Protein AF-A0A9J7HVM9-F1 (afdb_monomer)

Secondary structure (DSSP, 8-state):
-TTTSTT-SEEEEEEE----TTSHHHHHHHHHH--EEHHHH-SS--TT-----BS-TT-TT---TTSPPB--EEEEEEEBTTEEEEEEEEEEE--BPTTSSSBS-SB-EEEEEEEEEE--S----PPP---HHHHHHHHHHHHHHHHHHHHHHHHHHHHHHHHHHHHHHHHHHHTSS---HHHHHHHHHHHHHHHHHHHIIIIIIHHHHHHHHHHHHHHHHHHHHHS-----

Radius of gyration: 26.13 Å; Cα contacts (8 Å, |Δi|>4): 306; chains: 1; bounding box: 59×60×68 Å

Sequence (232 aa):
MLHTGQSADVNILAGDLNNQPFELGLKIIESNTGMDDGWLTAEHKNAEDSGLTWNLDDNNYTCYPDYPPCRYDYVLYKGSARCRVRCVHCETTMHKVPGKPFNYSDHEGVVAHLELEKVTGQTRVAPIPHDLSGCDASLRQAIQILEEKIGSAASSRLFYTAALLLCLLLMLLTTWLPLHHLVTSLLHLLLGLLIGWSFWMGAVVTEMERRGCLATKSGMEVLLNASPKKSI

Foldseek 3Di:
DVVPPQPPQKDKDWFFQVDFPPDLSVLLVCLLVVWDWLQVQAPDHDPPAPQFWAQDPQAPPRDCVVDDTGHGTTITMDGDQFKDKGWNDKGWAQQCDPPDSHGPDNTTDMDTDMDIDGDPDPPVPPPPPRCLVSNLVSLVVLLVVLVVLLVCLVVQLVVLVVQLVVLVVVLVVLVVDPDDPVVNVVSNVVSVVSNVVSCCCNPPVSVVSSVVSVVVNVVSVVSSVPRPDPPD

pLDDT: mean 88.83, std 12.84, range [35.97, 98.25]

Structure (mmCIF, N/CA/C/O backbone):
data_AF-A0A9J7HVM9-F1
#
_entry.id   AF-A0A9J7HVM9-F1
#
loop_
_atom_site.group_PDB
_atom_site.id
_atom_site.type_symbol
_atom_site.label_atom_id
_atom_site.label_alt_id
_atom_site.label_comp_id
_atom_site.label_asym_id
_atom_site.label_entity_id
_atom_site.label_seq_id
_atom_site.pdbx_PDB_ins_code
_atom_site.Cartn_x
_atom_site.Cartn_y
_atom_site.Cartn_z
_atom_site.occupancy
_atom_site.B_iso_or_equiv
_atom_site.auth_seq_id
_atom_site.auth_comp_id
_atom_site.auth_asym_id
_atom_site.auth_atom_id
_atom_site.pdbx_PDB_model_num
ATOM 1 N N . MET A 1 1 ? -11.626 10.278 4.716 1.00 52.12 1 MET A N 1
ATOM 2 C CA . MET A 1 1 ? -13.006 10.229 5.259 1.00 52.12 1 MET A CA 1
ATOM 3 C C . MET A 1 1 ? -13.634 11.583 5.595 1.00 52.12 1 MET A C 1
ATOM 5 O O . MET A 1 1 ? -14.848 11.623 5.755 1.00 52.12 1 MET A O 1
ATOM 9 N N . LEU A 1 2 ? -12.878 12.692 5.638 1.00 48.50 2 LEU A N 1
ATOM 10 C CA . LEU A 1 2 ? -13.420 14.033 5.921 1.00 48.50 2 LEU A CA 1
ATOM 11 C C . LEU A 1 2 ? -14.575 14.476 4.998 1.00 48.50 2 LEU A C 1
ATOM 13 O O . LEU A 1 2 ? -15.363 15.307 5.417 1.00 48.50 2 LEU A O 1
ATOM 17 N N . HIS A 1 3 ? -14.728 13.914 3.793 1.00 53.84 3 HIS A N 1
ATOM 18 C CA . HIS A 1 3 ? -15.799 14.312 2.864 1.00 53.84 3 HIS A CA 1
ATOM 19 C C . HIS A 1 3 ? -16.942 13.300 2.707 1.00 53.84 3 HIS A C 1
ATOM 21 O O . HIS A 1 3 ? -18.047 13.697 2.359 1.00 53.84 3 HIS A O 1
ATOM 27 N N . THR A 1 4 ? -16.714 12.012 2.975 1.00 59.66 4 THR A N 1
ATOM 28 C CA . THR A 1 4 ? -17.718 10.952 2.753 1.00 59.66 4 THR A CA 1
ATOM 29 C C . THR A 1 4 ? -18.381 10.451 4.035 1.00 59.66 4 THR A C 1
ATOM 31 O O . THR A 1 4 ? -19.451 9.859 3.962 1.00 59.66 4 THR A O 1
ATOM 34 N N . GLY A 1 5 ? -17.780 10.707 5.203 1.00 62.28 5 GLY A N 1
ATOM 35 C CA . GLY A 1 5 ? -18.211 10.144 6.489 1.00 62.28 5 GLY A CA 1
ATOM 36 C C . GLY A 1 5 ? -18.631 11.156 7.556 1.00 62.28 5 GLY A C 1
ATOM 37 O O . GLY A 1 5 ? -19.012 10.764 8.656 1.00 62.28 5 GLY A O 1
ATOM 38 N N . GLN A 1 6 ? -18.547 12.461 7.269 1.00 69.75 6 GLN A N 1
ATOM 39 C CA . GLN A 1 6 ? -18.743 13.523 8.270 1.00 69.75 6 GLN A CA 1
ATOM 40 C C . GLN A 1 6 ? -20.139 13.528 8.908 1.00 69.75 6 GLN A C 1
ATOM 42 O O . GLN A 1 6 ? -20.282 13.916 10.066 1.00 69.75 6 GLN A O 1
ATOM 47 N N . SER A 1 7 ? -21.167 13.120 8.164 1.00 78.19 7 SER A N 1
ATOM 48 C CA . SER A 1 7 ? -22.552 13.068 8.640 1.00 78.19 7 SER A CA 1
ATOM 49 C C . SER A 1 7 ? -22.985 11.683 9.123 1.00 78.19 7 SER A C 1
ATOM 51 O O . SER A 1 7 ? -24.077 11.576 9.688 1.00 78.19 7 SER A O 1
ATOM 53 N N . ALA A 1 8 ? -22.159 10.653 8.911 1.00 87.50 8 ALA A N 1
ATOM 54 C CA . ALA A 1 8 ? -22.471 9.279 9.275 1.00 87.50 8 ALA A CA 1
ATOM 55 C C . ALA A 1 8 ? -22.446 9.100 10.796 1.00 87.50 8 ALA A C 1
ATOM 57 O O . ALA A 1 8 ? -21.616 9.689 11.491 1.00 87.50 8 ALA A O 1
ATOM 58 N N . ASP A 1 9 ? -23.350 8.270 11.316 1.00 90.06 9 ASP A N 1
ATOM 59 C CA . ASP A 1 9 ? -23.350 7.949 12.742 1.00 90.06 9 ASP A CA 1
ATOM 60 C C . ASP A 1 9 ? -22.167 7.045 13.111 1.00 90.06 9 ASP A C 1
ATOM 62 O O . ASP A 1 9 ? -21.616 7.194 14.203 1.00 90.06 9 ASP A O 1
ATOM 66 N N . VAL A 1 10 ? -21.742 6.186 12.177 1.00 92.19 10 VAL A N 1
ATOM 67 C CA . VAL A 1 10 ? -20.573 5.306 12.280 1.00 92.19 10 VAL A CA 1
ATOM 68 C C . VAL A 1 10 ? -19.847 5.253 10.942 1.00 92.19 10 VAL A C 1
ATOM 70 O O . VAL A 1 10 ? -20.475 5.177 9.888 1.00 92.19 10 VAL A O 1
ATOM 73 N N . ASN A 1 11 ? -18.519 5.267 10.994 1.00 94.06 11 ASN A N 1
ATOM 74 C CA . ASN A 1 11 ? -17.645 5.020 9.859 1.00 94.06 11 ASN A CA 1
ATOM 75 C C . ASN A 1 11 ? -16.880 3.716 10.083 1.00 94.06 11 ASN A C 1
ATOM 77 O O . ASN A 1 11 ? -16.364 3.496 11.177 1.00 94.06 11 ASN A O 1
ATOM 81 N N . ILE A 1 12 ? -16.789 2.888 9.044 1.00 95.56 12 ILE A N 1
ATOM 82 C CA . ILE A 1 12 ? -16.045 1.625 9.050 1.00 95.56 12 ILE A CA 1
ATOM 83 C C . ILE A 1 12 ? -15.136 1.617 7.822 1.00 95.56 12 ILE A C 1
ATOM 85 O O . ILE A 1 12 ? -15.579 1.948 6.720 1.00 95.56 12 ILE A O 1
ATOM 89 N N . LEU A 1 13 ? -13.872 1.263 8.020 1.00 96.06 13 LEU A N 1
ATOM 90 C CA . LEU A 1 13 ? -12.905 0.968 6.971 1.00 96.06 13 LEU A CA 1
ATOM 91 C C . LEU A 1 13 ? -12.404 -0.453 7.212 1.00 96.06 13 LEU A C 1
ATOM 93 O O . LEU A 1 13 ? -11.758 -0.701 8.224 1.00 96.06 13 LEU A O 1
ATOM 97 N N . ALA A 1 14 ? -12.725 -1.375 6.308 1.00 97.19 14 ALA A N 1
ATOM 98 C CA . ALA A 1 14 ? -12.364 -2.777 6.455 1.00 97.19 14 ALA A CA 1
ATOM 99 C C . ALA A 1 14 ? -11.814 -3.370 5.156 1.00 97.19 14 ALA A C 1
ATOM 101 O O . ALA A 1 14 ? -12.289 -3.017 4.073 1.00 97.19 14 ALA A O 1
ATOM 102 N N . GLY A 1 15 ? -10.844 -4.272 5.290 1.00 96.88 15 GLY A N 1
ATOM 103 C CA . GLY A 1 15 ? -10.215 -5.007 4.193 1.00 96.88 15 GLY A C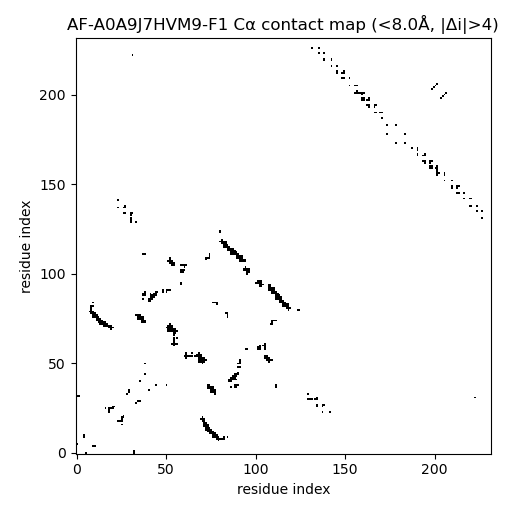A 1
ATOM 104 C C . GLY A 1 15 ? -8.694 -5.070 4.312 1.00 96.88 15 GLY A C 1
ATOM 105 O O . GLY A 1 15 ? -8.126 -4.637 5.316 1.00 96.88 15 GLY A O 1
ATOM 106 N N . ASP A 1 16 ? -8.063 -5.582 3.259 1.00 97.44 16 ASP A N 1
ATOM 107 C CA . ASP A 1 16 ? -6.611 -5.618 3.097 1.00 97.44 16 ASP A CA 1
ATOM 108 C C . ASP A 1 16 ? -6.062 -4.204 2.834 1.00 97.44 16 ASP A C 1
ATOM 110 O O . ASP A 1 16 ? -6.316 -3.589 1.792 1.00 97.44 16 ASP A O 1
ATOM 114 N N . LEU A 1 17 ? -5.314 -3.673 3.802 1.00 96.62 17 LEU A N 1
ATOM 115 C CA . LEU A 1 17 ? -4.664 -2.367 3.722 1.00 96.62 17 LEU A CA 1
ATOM 116 C C . LEU A 1 17 ? -3.197 -2.456 3.275 1.00 96.62 17 LEU A C 1
ATOM 118 O O . LEU A 1 17 ? -2.567 -1.407 3.118 1.00 96.62 17 LEU A O 1
ATOM 122 N N . ASN A 1 18 ? -2.646 -3.662 3.077 1.00 95.88 18 ASN A N 1
ATOM 123 C CA . ASN A 1 18 ? -1.256 -3.918 2.676 1.00 95.88 18 ASN A CA 1
ATOM 124 C C . ASN A 1 18 ? -0.217 -3.110 3.479 1.00 95.88 18 ASN A C 1
ATOM 126 O O . ASN A 1 18 ? 0.789 -2.645 2.944 1.00 95.88 18 ASN A O 1
ATOM 130 N N . ASN A 1 19 ? -0.495 -2.865 4.760 1.00 95.81 19 ASN A N 1
ATOM 131 C CA . ASN A 1 19 ? 0.410 -2.179 5.674 1.00 95.81 19 ASN A CA 1
ATOM 132 C C . ASN A 1 19 ? 0.374 -2.879 7.026 1.00 95.81 19 ASN A C 1
ATOM 134 O O . ASN A 1 19 ? -0.702 -3.054 7.586 1.00 95.81 19 ASN A O 1
ATOM 138 N N . GLN A 1 20 ? 1.539 -3.220 7.563 1.00 94.88 20 GLN A N 1
ATOM 139 C CA . GLN A 1 20 ? 1.674 -3.735 8.917 1.00 94.88 20 GLN A CA 1
ATOM 140 C C . GLN A 1 20 ? 1.437 -2.632 9.964 1.00 94.88 20 GLN A C 1
ATOM 142 O O . GLN A 1 20 ? 1.599 -1.442 9.672 1.00 94.88 20 GLN A O 1
ATOM 147 N N . PRO A 1 21 ? 1.163 -2.994 11.235 1.00 91.06 21 PRO A N 1
ATOM 148 C CA . PRO A 1 21 ? 0.834 -2.029 12.291 1.00 91.06 21 PRO A CA 1
ATOM 149 C C . PRO A 1 21 ? 1.880 -0.932 12.537 1.00 91.06 21 PRO A C 1
ATOM 151 O O . PRO A 1 21 ? 1.567 0.156 13.011 1.00 91.06 21 PRO A O 1
ATOM 154 N N . PHE A 1 22 ? 3.148 -1.210 12.240 1.00 90.19 22 PHE A N 1
ATOM 155 C CA . PHE A 1 22 ? 4.249 -0.270 12.447 1.00 90.19 22 PHE A CA 1
ATOM 156 C C . PHE A 1 22 ? 4.576 0.574 11.207 1.00 90.19 22 PHE A C 1
ATOM 158 O O . PHE A 1 22 ? 5.392 1.500 11.309 1.00 90.19 22 PHE A O 1
ATOM 165 N N . GLU A 1 23 ? 3.975 0.275 10.056 1.00 93.56 23 GLU A N 1
ATOM 166 C CA . GLU A 1 23 ? 4.280 0.935 8.792 1.00 93.56 23 GLU A CA 1
ATOM 167 C C . GLU A 1 23 ? 3.613 2.305 8.678 1.00 93.56 23 GLU A C 1
ATOM 169 O O . GLU A 1 23 ? 2.588 2.613 9.289 1.00 93.56 23 GLU A O 1
ATOM 174 N N . LEU A 1 24 ? 4.253 3.172 7.897 1.00 92.44 24 LEU A N 1
ATOM 175 C CA . LEU A 1 24 ? 3.882 4.578 7.805 1.00 92.44 24 LEU A CA 1
ATOM 176 C C . LEU A 1 24 ? 2.484 4.781 7.204 1.00 92.44 24 LEU A C 1
ATOM 178 O O . LEU A 1 24 ? 1.771 5.687 7.629 1.00 92.44 24 LEU A O 1
ATOM 182 N N . GLY A 1 25 ? 2.086 3.946 6.239 1.00 91.88 25 GLY A N 1
ATOM 183 C CA . GLY A 1 25 ? 0.781 4.056 5.589 1.00 91.88 25 GLY A CA 1
ATOM 184 C C . GLY A 1 25 ? -0.369 3.861 6.574 1.00 91.88 25 GLY A C 1
ATOM 185 O O . GLY A 1 25 ? -1.258 4.712 6.637 1.00 91.88 25 GLY A O 1
ATOM 186 N N . LEU A 1 26 ? -0.312 2.810 7.402 1.00 92.94 26 LEU A N 1
ATOM 187 C CA . LEU A 1 26 ? -1.335 2.568 8.421 1.00 92.94 26 LEU A CA 1
ATOM 188 C C . LEU A 1 26 ? -1.343 3.673 9.482 1.00 92.94 26 LEU A C 1
ATOM 190 O O . LEU A 1 26 ? -2.407 4.212 9.777 1.00 92.94 26 LEU A O 1
ATOM 194 N N . LYS A 1 27 ? -0.166 4.096 9.963 1.00 91.12 27 LYS A N 1
ATOM 195 C CA . LYS A 1 27 ? -0.051 5.210 10.919 1.00 91.12 27 LYS A CA 1
ATOM 196 C C . LYS A 1 27 ? -0.744 6.472 10.416 1.00 91.12 27 LYS A C 1
ATOM 198 O O . LYS A 1 27 ? -1.477 7.096 11.173 1.00 91.12 27 LYS A O 1
ATOM 203 N N . ILE A 1 28 ? -0.555 6.827 9.141 1.00 90.69 28 ILE A N 1
ATOM 204 C CA . ILE A 1 28 ? -1.232 7.975 8.520 1.00 90.69 28 ILE A CA 1
ATOM 205 C C . ILE A 1 28 ? -2.744 7.758 8.466 1.00 90.69 28 ILE A C 1
ATOM 207 O O . ILE A 1 28 ? -3.493 8.692 8.744 1.00 90.69 28 ILE A O 1
ATOM 211 N N . ILE A 1 29 ? -3.213 6.560 8.100 1.00 90.62 29 ILE A N 1
ATOM 212 C CA . ILE A 1 29 ? -4.648 6.244 8.061 1.00 90.62 29 ILE A CA 1
ATOM 213 C C . ILE A 1 29 ? -5.260 6.423 9.450 1.00 90.62 29 ILE A C 1
ATOM 215 O O . ILE A 1 29 ? -6.216 7.187 9.595 1.00 90.62 29 ILE A O 1
ATOM 219 N N . GLU A 1 30 ? -4.703 5.775 10.468 1.00 88.94 30 GLU A N 1
ATOM 220 C CA . GLU A 1 30 ? -5.195 5.814 11.845 1.00 88.94 30 GLU A CA 1
ATOM 221 C C . GLU A 1 30 ? -5.146 7.232 12.414 1.00 88.94 30 GLU A C 1
ATOM 223 O O . GLU A 1 30 ? -6.149 7.733 12.920 1.00 88.94 30 GLU A O 1
ATOM 228 N N . SER A 1 31 ? -4.023 7.935 12.262 1.00 85.25 31 SER A N 1
ATOM 229 C CA . SER A 1 31 ? -3.843 9.270 12.831 1.00 85.25 31 SER A CA 1
ATOM 230 C C . SER A 1 31 ? -4.705 10.333 12.142 1.00 85.25 31 SER A C 1
ATOM 232 O O . SER A 1 31 ? -5.198 11.252 12.797 1.00 85.25 31 SER A O 1
ATOM 234 N N . ASN A 1 32 ? -4.912 10.220 10.825 1.00 84.25 32 ASN A N 1
ATOM 235 C CA . ASN A 1 32 ? -5.706 11.172 10.046 1.00 84.25 32 ASN A CA 1
ATOM 236 C C . ASN A 1 32 ? -7.215 10.918 10.153 1.00 84.25 32 ASN A C 1
ATOM 238 O O . ASN A 1 32 ? -8.012 11.856 10.190 1.00 84.25 32 ASN A O 1
ATOM 242 N N . THR A 1 33 ? -7.639 9.653 10.154 1.00 86.12 33 THR A N 1
ATOM 243 C CA . THR A 1 33 ? -9.064 9.305 10.295 1.00 86.12 33 THR A CA 1
ATOM 244 C C . THR A 1 33 ? -9.502 9.346 11.749 1.00 86.12 33 THR A C 1
ATOM 246 O O . THR A 1 33 ? -10.648 9.699 12.056 1.00 86.12 33 THR A O 1
ATOM 249 N N . GLY A 1 34 ? -8.581 9.014 12.648 1.00 87.06 34 GLY A N 1
ATOM 250 C CA . GLY A 1 34 ? -8.857 8.865 14.050 1.00 87.06 34 GLY A CA 1
ATOM 251 C C . GLY A 1 34 ? -9.762 7.686 14.365 1.00 87.06 34 GLY A C 1
ATOM 252 O O . GLY A 1 34 ? -10.655 7.843 15.198 1.00 87.06 34 GLY A O 1
ATOM 253 N N . MET A 1 35 ? -9.628 6.612 13.593 1.00 92.19 35 MET A N 1
ATOM 254 C CA . MET A 1 35 ? -10.354 5.362 13.765 1.00 92.19 35 MET A CA 1
ATOM 255 C C . MET A 1 35 ? -9.614 4.442 14.724 1.00 92.19 35 MET A C 1
ATOM 257 O O . MET A 1 35 ? -8.387 4.453 14.769 1.00 92.19 35 MET A O 1
ATOM 261 N N . ASP A 1 36 ? -10.383 3.643 15.448 1.00 94.19 36 ASP A N 1
ATOM 262 C CA . ASP A 1 36 ? -9.883 2.604 16.332 1.00 94.19 36 ASP A CA 1
ATOM 263 C C . ASP A 1 36 ? -9.704 1.296 15.550 1.00 94.19 36 ASP A C 1
ATOM 265 O O . ASP A 1 36 ? -10.557 0.930 14.736 1.00 94.19 36 ASP A O 1
ATOM 269 N N . ASP A 1 37 ? -8.608 0.585 15.814 1.00 96.44 37 ASP A N 1
ATOM 270 C CA . ASP A 1 37 ? -8.351 -0.760 15.294 1.00 96.44 37 ASP A CA 1
ATOM 271 C C . ASP A 1 37 ? -9.125 -1.796 16.118 1.00 96.44 37 ASP A C 1
ATOM 273 O O . ASP A 1 37 ? -8.801 -2.035 17.283 1.00 96.44 37 ASP A O 1
ATOM 277 N N . GLY A 1 38 ? -10.125 -2.437 15.502 1.00 96.06 38 GLY A N 1
ATOM 278 C CA . GLY A 1 38 ? -10.999 -3.410 16.158 1.00 96.06 38 GLY A CA 1
ATOM 279 C C . GLY A 1 38 ? -10.271 -4.573 16.817 1.00 96.06 38 GLY A C 1
ATOM 280 O O . GLY A 1 38 ? -10.700 -5.013 17.880 1.00 96.06 38 GLY A O 1
ATOM 281 N N . TRP A 1 39 ? -9.157 -5.042 16.254 1.00 96.19 39 TRP A N 1
ATOM 282 C CA . TRP A 1 39 ? -8.357 -6.109 16.862 1.00 96.19 39 TRP A CA 1
ATOM 283 C C . TRP A 1 39 ? -7.668 -5.633 18.148 1.00 96.19 39 TRP A C 1
ATOM 285 O O . TRP A 1 39 ? -7.630 -6.330 19.166 1.00 96.19 39 TRP A O 1
ATOM 295 N N . LEU A 1 40 ? -7.155 -4.401 18.142 1.00 95.06 40 LEU A N 1
ATOM 296 C CA . LEU A 1 40 ? -6.477 -3.830 19.303 1.00 95.06 40 LEU A CA 1
ATOM 297 C C . LEU A 1 40 ? -7.453 -3.404 20.402 1.00 95.06 40 LEU A C 1
ATOM 299 O O . LEU A 1 40 ? -7.120 -3.571 21.581 1.00 95.06 40 LEU A O 1
ATOM 303 N N . THR A 1 41 ? -8.626 -2.887 20.036 1.00 95.94 41 THR A N 1
ATOM 304 C CA . THR A 1 41 ? -9.615 -2.323 20.967 1.00 95.94 41 THR A CA 1
ATOM 305 C C . THR A 1 41 ? -10.732 -3.282 21.374 1.00 95.94 41 THR A C 1
ATOM 307 O O . THR A 1 41 ? -11.559 -2.895 22.200 1.00 95.94 41 THR A O 1
ATOM 310 N N . ALA A 1 42 ? -10.763 -4.513 20.848 1.00 96.12 42 ALA A N 1
ATOM 311 C CA . ALA A 1 42 ? -11.734 -5.530 21.249 1.00 96.12 42 ALA A CA 1
ATOM 312 C C . ALA A 1 42 ? -11.756 -5.738 22.775 1.00 96.12 42 ALA A C 1
ATOM 314 O O . ALA A 1 42 ? -10.717 -5.992 23.393 1.00 96.12 42 ALA A O 1
ATOM 315 N N . GLU A 1 43 ? -12.950 -5.668 23.371 1.00 94.50 43 GLU A N 1
ATOM 316 C CA . GLU A 1 43 ? -13.179 -5.899 24.805 1.00 94.50 43 GLU A CA 1
ATOM 317 C C . GLU A 1 43 ? -12.869 -7.348 25.203 1.00 94.50 43 GLU A C 1
ATOM 319 O O . GLU A 1 43 ? -12.306 -7.610 26.271 1.00 94.50 43 GLU A O 1
ATOM 324 N N . HIS A 1 44 ? -13.216 -8.298 24.334 1.00 90.88 44 HIS A N 1
ATOM 325 C CA . HIS A 1 44 ? -12.990 -9.723 24.530 1.00 90.88 44 HIS A CA 1
ATOM 326 C C . HIS A 1 44 ? -12.005 -10.248 23.490 1.00 90.88 44 HIS A C 1
ATOM 328 O O . HIS A 1 44 ? -12.380 -10.592 22.365 1.00 90.88 44 HIS A O 1
ATOM 334 N N . L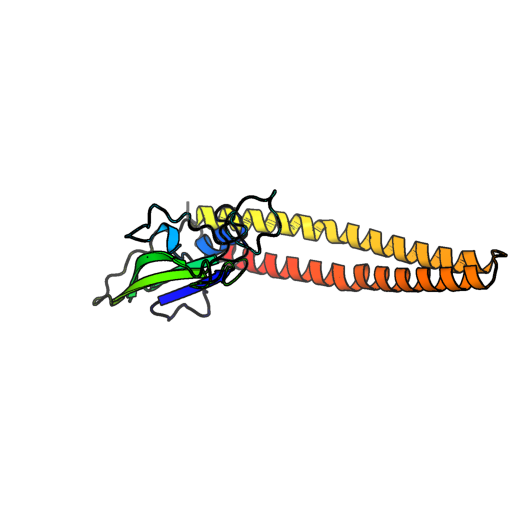YS A 1 45 ? -10.731 -10.309 23.889 1.00 87.06 45 LYS A N 1
ATOM 335 C CA . LYS A 1 45 ? -9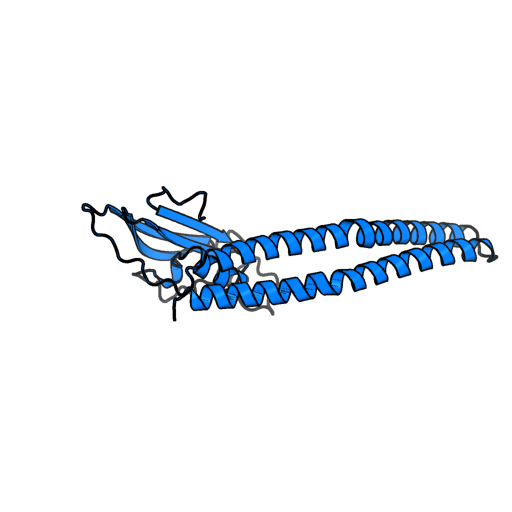.653 -10.851 23.060 1.00 87.06 45 LYS A CA 1
ATOM 336 C C . LYS A 1 45 ? -9.602 -12.366 23.167 1.00 87.06 45 LYS A C 1
ATOM 338 O O . LYS A 1 45 ? -9.564 -12.913 24.270 1.00 87.06 45 LYS A O 1
ATOM 343 N N . ASN A 1 46 ? -9.563 -13.023 22.016 1.00 87.69 46 ASN A N 1
ATOM 344 C CA . ASN A 1 46 ? -9.198 -14.424 21.925 1.00 87.69 46 ASN A CA 1
ATOM 345 C C . ASN A 1 46 ? -7.678 -14.531 22.140 1.00 87.69 46 ASN A C 1
ATOM 347 O O . ASN A 1 46 ? -6.908 -13.968 21.371 1.00 87.69 46 ASN A O 1
ATOM 351 N N . ALA A 1 47 ? -7.249 -15.179 23.225 1.00 86.12 47 ALA A N 1
ATOM 352 C CA . ALA A 1 47 ? -5.832 -15.250 23.595 1.00 86.12 47 ALA A CA 1
ATOM 353 C C . ALA A 1 47 ? -4.998 -16.127 22.645 1.00 86.12 47 ALA A C 1
ATOM 355 O O . ALA A 1 47 ? -3.780 -15.974 22.600 1.00 86.12 47 ALA A O 1
ATOM 356 N N . GLU A 1 48 ? -5.652 -17.030 21.913 1.00 87.75 48 GLU A N 1
ATOM 357 C CA . GLU A 1 48 ? -5.010 -17.943 20.962 1.00 87.75 48 GLU A CA 1
ATOM 358 C C . GLU A 1 48 ? -4.899 -17.338 19.560 1.00 87.75 48 GLU A C 1
ATOM 360 O O . GLU A 1 48 ? -4.160 -17.844 18.718 1.00 87.75 48 GLU A O 1
ATOM 365 N N . ASP A 1 49 ? -5.627 -16.254 19.297 1.00 92.75 49 ASP A N 1
ATOM 366 C CA . ASP A 1 49 ? -5.577 -15.574 18.017 1.00 92.75 49 ASP A CA 1
ATOM 367 C C . ASP A 1 49 ? -4.496 -14.485 18.040 1.00 92.75 49 ASP A C 1
ATOM 369 O O . ASP A 1 49 ? -4.402 -13.653 18.946 1.00 92.75 49 ASP A O 1
ATOM 373 N N . SER A 1 50 ? -3.638 -14.520 17.027 1.00 91.56 50 SER A N 1
ATOM 374 C CA . SER A 1 50 ? -2.515 -13.598 16.863 1.00 91.56 50 SER A CA 1
ATOM 375 C C . SER A 1 50 ? -2.897 -12.332 16.091 1.00 91.56 50 SER A C 1
ATOM 377 O O . SER A 1 50 ? -2.152 -11.348 16.118 1.00 91.56 50 SER A O 1
ATOM 379 N N . GLY A 1 51 ? -4.042 -12.347 15.399 1.00 94.31 51 GLY A N 1
ATOM 380 C CA . GLY A 1 51 ? -4.467 -11.289 14.487 1.00 94.31 51 GLY A CA 1
ATOM 381 C C . GLY A 1 51 ? -3.675 -11.255 13.183 1.00 94.31 51 GLY A C 1
ATOM 382 O O . GLY A 1 51 ? -3.837 -10.321 12.404 1.00 94.31 51 GLY A O 1
ATOM 383 N N . LEU A 1 52 ? -2.775 -12.213 12.957 1.00 96.56 52 LEU A N 1
ATOM 384 C CA . LEU A 1 52 ? -2.014 -12.342 11.720 1.00 96.56 52 LEU A CA 1
ATOM 385 C C . LEU A 1 52 ? -2.925 -12.902 10.629 1.00 96.56 52 LEU A C 1
ATOM 387 O O . LEU A 1 52 ? -3.676 -13.843 10.865 1.00 96.56 52 LEU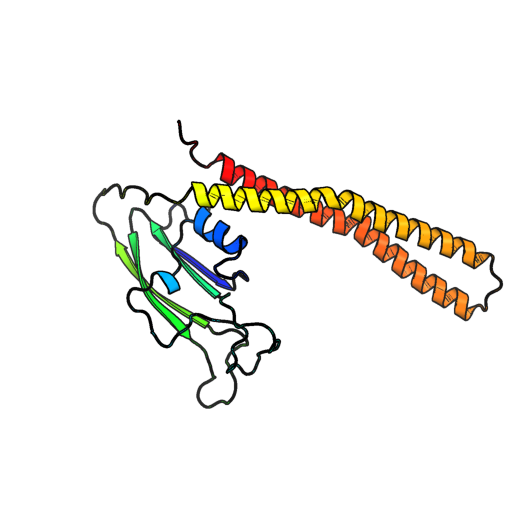 A O 1
ATOM 391 N N . THR A 1 53 ? -2.854 -12.318 9.438 1.00 97.19 53 THR A N 1
ATOM 392 C CA . THR A 1 53 ? -3.802 -12.604 8.359 1.00 97.19 53 THR A CA 1
ATOM 393 C C . THR A 1 53 ? -3.133 -13.127 7.107 1.00 97.19 53 THR A C 1
ATOM 395 O O . THR A 1 53 ? -3.822 -13.687 6.274 1.00 97.19 53 THR A O 1
ATOM 398 N N . TRP A 1 54 ? -1.813 -13.011 6.962 1.00 97.25 54 TRP A N 1
ATOM 399 C CA . TRP A 1 54 ? -1.112 -13.437 5.755 1.00 97.25 54 TRP A CA 1
ATOM 400 C C . TRP A 1 54 ? 0.188 -14.180 6.058 1.00 97.25 54 TRP A C 1
ATOM 402 O O . TRP A 1 54 ? 0.885 -13.865 7.027 1.00 97.25 54 TRP A O 1
ATOM 412 N N . ASN A 1 55 ? 0.524 -15.127 5.174 1.00 95.56 55 ASN A N 1
ATOM 413 C CA . ASN A 1 55 ? 1.759 -15.915 5.191 1.00 95.56 55 ASN A CA 1
ATOM 414 C C . ASN A 1 55 ? 1.956 -16.696 6.503 1.00 95.56 55 ASN A C 1
ATOM 416 O O . ASN A 1 55 ? 3.029 -16.677 7.100 1.00 95.56 55 ASN A O 1
ATOM 420 N N . LEU A 1 56 ? 0.884 -17.351 6.959 1.00 94.94 56 LEU A N 1
AT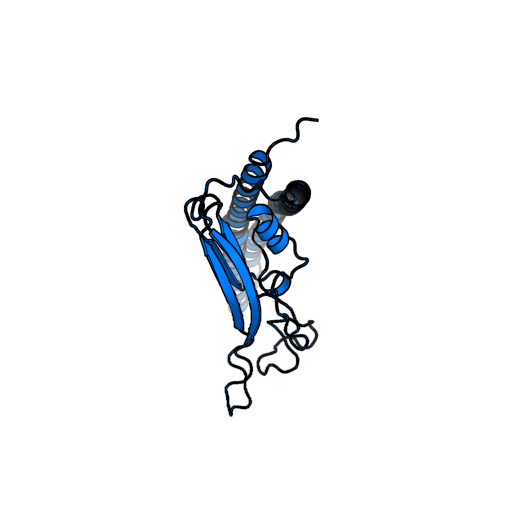OM 421 C CA . LEU A 1 56 ? 0.863 -18.197 8.153 1.00 94.94 56 LEU A CA 1
ATOM 422 C C . LEU A 1 56 ? 1.454 -19.583 7.874 1.00 94.94 56 LEU A C 1
ATOM 424 O O . LEU A 1 56 ? 1.226 -20.168 6.814 1.00 94.94 56 LEU A O 1
ATOM 428 N N . ASP A 1 57 ? 2.141 -20.154 8.861 1.00 91.88 57 ASP A N 1
ATOM 429 C CA . ASP A 1 57 ? 2.792 -21.466 8.737 1.00 91.88 57 ASP A CA 1
ATOM 430 C C . ASP A 1 57 ? 1.809 -22.611 8.438 1.00 91.88 57 ASP A C 1
ATOM 432 O O . ASP A 1 57 ? 2.171 -23.614 7.820 1.00 91.88 57 ASP A O 1
ATOM 436 N N . ASP A 1 58 ? 0.558 -22.489 8.883 1.00 90.75 58 ASP A N 1
ATOM 437 C CA . ASP A 1 58 ? -0.467 -23.521 8.747 1.00 90.75 58 ASP A CA 1
ATOM 438 C C . ASP A 1 58 ? -1.396 -23.329 7.535 1.00 90.75 58 ASP A C 1
ATOM 440 O O . ASP A 1 58 ? -2.274 -24.180 7.310 1.00 90.75 58 ASP A O 1
ATOM 444 N N . ASN A 1 59 ? -1.174 -22.269 6.745 1.00 95.00 59 ASN A N 1
ATOM 445 C CA . ASN A 1 59 ? -1.932 -21.942 5.544 1.00 95.00 59 ASN A CA 1
ATOM 446 C C . ASN A 1 59 ? -1.340 -22.614 4.291 1.00 95.00 59 ASN A C 1
ATOM 448 O O . ASN A 1 59 ? -0.152 -22.524 3.985 1.00 95.00 59 ASN A O 1
ATOM 452 N N . ASN A 1 60 ? -2.191 -23.301 3.527 1.00 95.62 60 ASN A N 1
ATOM 453 C CA . ASN A 1 60 ? -1.779 -24.075 2.354 1.00 95.62 60 ASN A CA 1
ATOM 454 C C . ASN A 1 60 ? -1.329 -23.248 1.136 1.00 95.62 60 ASN A C 1
ATOM 456 O O . ASN A 1 60 ? -0.804 -23.836 0.188 1.00 95.62 60 ASN A O 1
ATOM 460 N N . TYR A 1 61 ? -1.541 -21.932 1.133 1.00 95.50 61 TYR A N 1
ATOM 461 C CA . TYR A 1 61 ? -1.155 -21.036 0.038 1.00 95.50 61 TYR A CA 1
ATOM 462 C C . TYR A 1 61 ? 0.017 -20.111 0.391 1.00 95.50 61 TYR A C 1
ATOM 464 O O . TYR A 1 61 ? 0.366 -19.234 -0.400 1.00 95.50 61 TYR A O 1
ATOM 472 N N . THR A 1 62 ? 0.653 -20.320 1.544 1.00 93.25 62 THR A N 1
ATOM 473 C CA . THR A 1 62 ? 1.870 -19.612 1.953 1.00 93.25 62 THR A CA 1
ATOM 474 C C . THR A 1 62 ? 2.953 -19.768 0.889 1.00 93.25 62 THR A C 1
ATOM 476 O O . THR A 1 62 ? 3.400 -20.873 0.575 1.00 93.25 62 THR A O 1
ATOM 479 N N . CYS A 1 63 ? 3.352 -18.643 0.296 1.00 86.88 63 CYS A N 1
ATOM 480 C CA . CYS A 1 63 ? 4.261 -18.600 -0.849 1.00 86.88 63 CYS A CA 1
ATOM 481 C C . CYS A 1 63 ? 5.662 -18.082 -0.497 1.00 86.88 63 CYS A C 1
ATOM 483 O O . CYS A 1 63 ? 6.593 -18.294 -1.277 1.00 86.88 63 CYS A O 1
ATOM 485 N N . TYR A 1 64 ? 5.837 -17.472 0.680 1.00 91.38 64 TYR A N 1
ATOM 486 C CA . TYR A 1 64 ? 7.110 -16.911 1.128 1.00 91.38 64 TYR A CA 1
ATOM 487 C C . TYR A 1 64 ? 7.478 -17.445 2.520 1.00 91.38 64 TYR A C 1
ATOM 489 O O . TYR A 1 64 ? 7.392 -16.709 3.498 1.00 91.38 64 TYR A O 1
ATOM 497 N N . PRO A 1 65 ? 7.916 -18.711 2.638 1.00 84.25 65 PRO A N 1
ATOM 498 C CA . PRO A 1 65 ? 8.169 -19.343 3.938 1.00 84.25 65 PRO A CA 1
ATOM 499 C C . PRO A 1 65 ? 9.284 -18.664 4.751 1.00 84.25 65 PRO A C 1
ATOM 501 O O . PRO A 1 65 ? 9.307 -18.773 5.970 1.00 84.25 65 PRO A O 1
ATOM 504 N N . ASP A 1 66 ? 10.196 -17.945 4.091 1.00 92.06 66 ASP A N 1
ATOM 505 C CA . ASP A 1 66 ? 11.262 -17.183 4.757 1.00 92.06 66 ASP A CA 1
ATOM 506 C C . ASP A 1 66 ? 10.808 -15.783 5.215 1.00 92.06 66 ASP A C 1
ATOM 508 O O . ASP A 1 66 ? 11.557 -15.067 5.884 1.00 92.06 66 ASP A O 1
ATOM 512 N N . TYR A 1 67 ? 9.603 -15.360 4.826 1.00 93.00 67 TYR A N 1
ATOM 513 C CA . TYR A 1 67 ? 9.020 -14.088 5.233 1.00 93.00 67 TYR A CA 1
ATOM 514 C C . TYR A 1 67 ? 8.145 -14.301 6.479 1.00 93.00 67 TYR A C 1
ATOM 516 O O . TYR A 1 67 ? 7.429 -15.296 6.555 1.00 93.00 67 TYR A O 1
ATOM 524 N N . PRO A 1 68 ? 8.183 -13.414 7.485 1.00 93.75 68 PRO A N 1
ATOM 525 C CA . PRO A 1 68 ? 7.375 -13.601 8.683 1.00 93.75 68 PRO A CA 1
ATOM 526 C C . PRO A 1 68 ? 5.876 -13.418 8.386 1.00 93.75 68 PRO A C 1
ATOM 528 O O . PRO A 1 68 ? 5.515 -12.610 7.524 1.00 93.75 68 PRO A O 1
ATOM 531 N N . PRO A 1 69 ? 4.988 -14.095 9.133 1.00 95.56 69 PRO A N 1
ATOM 532 C CA . PRO A 1 69 ? 3.561 -13.824 9.068 1.00 95.56 69 PRO A CA 1
ATOM 533 C C . PRO A 1 69 ? 3.240 -12.355 9.355 1.00 95.56 69 PRO A C 1
ATOM 535 O O . PRO A 1 69 ? 3.884 -11.719 10.194 1.00 95.56 69 PRO A O 1
ATOM 538 N N . CYS A 1 70 ? 2.226 -11.819 8.679 1.00 96.06 70 CYS A N 1
ATOM 539 C CA . CYS A 1 70 ? 1.865 -10.405 8.753 1.00 96.06 70 CYS A CA 1
ATOM 540 C C . CYS A 1 70 ? 0.378 -10.198 9.015 1.00 96.06 70 CYS A C 1
ATOM 542 O O . CYS A 1 70 ? -0.453 -11.049 8.711 1.00 96.06 70 CYS A O 1
ATOM 544 N N . ARG A 1 71 ? 0.046 -9.023 9.552 1.00 97.06 71 ARG A N 1
ATOM 545 C CA . ARG A 1 71 ? -1.327 -8.527 9.661 1.00 97.06 71 ARG A CA 1
ATOM 546 C C . ARG A 1 71 ? -1.529 -7.441 8.616 1.00 97.06 71 ARG A C 1
ATOM 548 O O . ARG A 1 71 ? -0.922 -6.380 8.741 1.00 97.06 71 ARG A O 1
ATOM 555 N N . TYR A 1 72 ? -2.346 -7.729 7.609 1.00 97.44 72 TYR A N 1
ATOM 556 C CA . TYR A 1 72 ? -2.666 -6.795 6.527 1.00 97.44 72 TYR A CA 1
ATOM 557 C C . TYR A 1 72 ? -4.152 -6.475 6.423 1.00 97.44 72 TYR A C 1
ATOM 559 O O . TYR A 1 72 ? -4.507 -5.426 5.883 1.00 97.44 72 TYR A O 1
ATOM 567 N N . ASP A 1 73 ? -5.005 -7.315 7.000 1.00 98.25 73 ASP A N 1
ATOM 568 C CA . ASP A 1 73 ? -6.448 -7.141 6.983 1.00 98.25 73 ASP A CA 1
ATOM 569 C C . ASP A 1 73 ? -6.920 -6.513 8.294 1.00 98.25 73 ASP A C 1
ATOM 571 O O . ASP A 1 73 ? -6.550 -6.937 9.391 1.00 98.25 73 ASP A O 1
ATOM 575 N N . TYR A 1 74 ? -7.738 -5.469 8.178 1.00 98.00 74 TYR A N 1
ATOM 576 C CA . TYR A 1 74 ? -8.171 -4.661 9.315 1.00 98.00 74 TYR A CA 1
ATOM 577 C C . TYR A 1 74 ? -9.674 -4.430 9.295 1.00 98.00 74 TYR A C 1
ATOM 579 O O . TYR A 1 74 ? -10.295 -4.365 8.235 1.00 98.00 74 TYR A O 1
ATOM 587 N N . VAL A 1 75 ? -10.240 -4.205 10.481 1.00 97.94 75 VAL A N 1
ATOM 588 C CA . VAL A 1 75 ? -11.542 -3.554 10.654 1.00 97.94 75 VAL A CA 1
ATOM 589 C C . VAL A 1 75 ? -11.337 -2.335 11.546 1.00 97.94 75 VAL A C 1
ATOM 591 O O . VAL A 1 75 ? -11.261 -2.442 12.769 1.00 97.94 75 VAL A O 1
ATOM 594 N N . LEU A 1 76 ? -11.225 -1.167 10.918 1.00 97.44 76 LEU A N 1
ATOM 595 C CA . LEU A 1 76 ? -11.112 0.120 11.592 1.00 97.44 76 LEU A CA 1
ATOM 596 C C . LEU A 1 76 ? -12.495 0.757 11.715 1.00 97.44 76 LEU A C 1
ATOM 598 O O . LEU A 1 76 ? -13.285 0.737 10.766 1.00 97.44 76 LEU A O 1
ATOM 602 N N . TYR A 1 77 ? -12.799 1.359 12.861 1.00 95.94 77 TYR A N 1
ATOM 603 C CA . TYR A 1 77 ? -14.111 1.958 13.098 1.00 95.94 77 TYR A CA 1
ATOM 604 C C . TYR A 1 77 ? -14.026 3.295 13.828 1.00 95.94 77 TYR A C 1
ATOM 606 O O . TYR A 1 77 ? -13.066 3.604 14.528 1.00 95.94 77 TYR A O 1
ATOM 614 N N . LYS A 1 78 ? -15.056 4.125 13.656 1.00 93.56 78 LYS A N 1
ATOM 615 C CA . LYS A 1 78 ? -15.211 5.383 14.388 1.00 93.56 78 LYS A CA 1
ATOM 616 C C . LYS A 1 78 ? -16.675 5.754 14.535 1.00 93.56 78 LYS A C 1
ATOM 618 O O . LYS A 1 78 ? -17.393 5.885 13.543 1.00 93.56 78 LYS A O 1
ATOM 623 N N . GLY A 1 79 ? -17.091 5.972 15.777 1.00 91.50 79 GLY A N 1
ATOM 624 C CA . GLY A 1 79 ? -18.387 6.560 16.097 1.00 91.50 79 GLY A CA 1
ATOM 625 C C . GLY A 1 79 ? -18.428 8.071 15.868 1.00 91.50 79 GLY A C 1
ATOM 626 O O . GLY A 1 79 ? -17.403 8.749 15.766 1.00 91.50 79 GLY A O 1
ATOM 627 N N . SER A 1 80 ? -19.636 8.613 15.811 1.00 89.25 80 SER A N 1
ATOM 628 C CA . SER A 1 80 ? -19.888 10.054 15.778 1.00 89.25 80 SER A CA 1
ATOM 629 C C . SER A 1 80 ? -20.235 10.593 17.169 1.00 89.25 80 SER A C 1
ATOM 631 O O . SER A 1 80 ? -20.423 9.850 18.129 1.00 89.25 80 SER A O 1
ATOM 633 N N . ALA A 1 81 ? -20.439 11.907 17.278 1.00 84.81 81 ALA A N 1
ATOM 634 C CA . ALA A 1 81 ? -20.967 12.510 18.505 1.00 84.81 81 ALA A CA 1
ATOM 635 C C . ALA A 1 81 ? -22.372 11.993 18.897 1.00 84.81 81 ALA A C 1
ATOM 637 O O . ALA A 1 81 ? -22.792 12.185 20.035 1.00 84.81 81 ALA A O 1
ATOM 638 N N . ARG A 1 82 ? -23.110 11.365 17.969 1.00 86.81 82 ARG A N 1
ATOM 639 C CA . ARG A 1 82 ? -24.472 10.847 18.187 1.00 86.81 82 ARG A CA 1
ATOM 640 C C . ARG A 1 82 ? -24.517 9.338 18.407 1.00 86.81 82 ARG A C 1
ATOM 642 O O . ARG A 1 82 ? -25.551 8.822 18.830 1.00 86.81 82 ARG A O 1
ATOM 649 N N . CYS A 1 83 ? -23.432 8.632 18.108 1.00 91.00 83 CYS A N 1
ATOM 650 C CA . CYS A 1 83 ? -23.366 7.184 18.213 1.00 91.00 83 CYS A CA 1
ATOM 651 C C . CYS A 1 83 ? -21.992 6.765 18.723 1.00 91.00 83 CYS A C 1
ATOM 653 O O . CYS A 1 83 ? -20.979 6.933 18.042 1.00 91.00 83 CYS A O 1
ATOM 655 N N . ARG A 1 84 ? -21.978 6.222 19.939 1.00 92.00 84 ARG A N 1
ATOM 656 C CA . ARG A 1 84 ? -20.807 5.571 20.509 1.00 92.00 84 ARG A CA 1
ATOM 657 C C . ARG A 1 84 ? -20.701 4.178 19.905 1.00 92.00 84 ARG A C 1
ATOM 659 O O . ARG A 1 84 ? -21.706 3.488 19.770 1.00 92.00 84 ARG A O 1
ATOM 666 N N . VAL A 1 85 ? -19.484 3.779 19.564 1.00 95.06 85 VAL A N 1
ATOM 667 C CA . VAL A 1 85 ? -19.194 2.459 19.003 1.00 95.06 85 VAL A CA 1
ATOM 668 C C . VAL A 1 85 ? -18.111 1.819 19.847 1.00 95.06 85 VAL A C 1
ATOM 670 O O . VAL A 1 85 ? -17.139 2.491 20.193 1.00 95.06 85 VAL A O 1
ATOM 673 N N . ARG A 1 86 ? -18.280 0.541 20.171 1.00 95.62 86 ARG A N 1
ATOM 674 C CA . ARG A 1 86 ? -17.249 -0.284 20.805 1.00 95.62 86 ARG A CA 1
ATOM 675 C C . ARG A 1 86 ? -17.096 -1.599 20.058 1.00 95.62 86 ARG A C 1
ATOM 677 O O . ARG A 1 86 ? -18.077 -2.129 19.538 1.00 95.62 86 ARG A O 1
ATOM 684 N N . CYS A 1 87 ? -15.871 -2.107 20.009 1.00 97.19 87 CYS A N 1
ATOM 685 C CA . CYS A 1 87 ? -15.583 -3.435 19.494 1.00 97.19 87 CYS A CA 1
ATOM 686 C C . CYS A 1 87 ? -15.710 -4.443 20.638 1.00 97.19 87 CYS A C 1
ATOM 688 O O . CYS A 1 87 ? -14.913 -4.425 21.572 1.00 97.19 87 CYS A O 1
ATOM 690 N N . VAL A 1 88 ? -16.717 -5.310 20.585 1.00 97.06 88 VAL A N 1
ATOM 691 C CA . VAL A 1 88 ? -16.908 -6.366 21.593 1.00 97.06 88 VAL A CA 1
ATOM 692 C C . VAL A 1 88 ? -15.910 -7.487 21.358 1.00 97.06 88 VAL A C 1
ATOM 694 O O . VAL A 1 88 ? -15.292 -7.999 22.287 1.00 97.06 88 VAL A O 1
ATOM 697 N N . HIS A 1 89 ? -15.751 -7.854 20.092 1.00 95.19 89 HIS A N 1
ATOM 698 C CA . HIS A 1 89 ? -14.921 -8.960 19.670 1.00 95.19 89 HIS A CA 1
ATOM 699 C C . HIS A 1 89 ? -14.367 -8.684 18.276 1.00 95.19 89 HIS A C 1
ATOM 701 O O . HIS A 1 89 ? -15.074 -8.137 17.430 1.00 95.19 89 HIS A O 1
ATOM 707 N N . CYS A 1 90 ? -13.118 -9.063 18.046 1.00 96.94 90 CYS A N 1
ATOM 708 C CA . CYS A 1 90 ? -12.484 -9.036 16.741 1.00 96.94 90 CYS A CA 1
ATOM 709 C C . CYS A 1 90 ? -11.529 -10.221 16.679 1.00 96.94 90 CYS A C 1
ATOM 711 O O . CYS A 1 90 ? -10.728 -10.364 17.602 1.00 96.94 90 CYS A O 1
ATOM 713 N N . GLU A 1 91 ? -11.645 -11.056 15.650 1.00 96.69 91 GLU A N 1
ATOM 714 C CA . GLU A 1 91 ? -10.797 -12.234 15.465 1.00 96.69 91 GLU A CA 1
ATOM 715 C C . GLU A 1 91 ? -10.597 -12.611 14.002 1.00 96.69 91 GLU A C 1
ATOM 717 O O . GLU A 1 91 ? -11.356 -12.205 13.114 1.00 96.69 91 GLU A O 1
ATOM 722 N N . THR A 1 92 ? -9.536 -13.370 13.759 1.00 96.56 92 THR A N 1
ATOM 723 C CA . THR A 1 92 ? -9.287 -14.041 12.496 1.00 96.56 92 THR A CA 1
ATOM 724 C C . THR A 1 92 ? -10.294 -15.173 12.305 1.00 96.56 92 THR A C 1
ATOM 726 O O . THR A 1 92 ? -10.817 -15.773 13.242 1.00 96.56 92 THR A O 1
ATOM 729 N N . THR A 1 93 ? -10.658 -15.424 11.056 1.00 95.44 93 THR A N 1
ATOM 730 C CA . THR A 1 93 ? -11.687 -16.386 10.679 1.00 95.44 93 THR A CA 1
ATOM 731 C C . THR A 1 93 ? -11.412 -16.913 9.276 1.00 95.44 93 THR A C 1
ATOM 733 O O . THR A 1 93 ? -10.488 -16.476 8.602 1.00 95.44 93 THR A O 1
ATOM 736 N N . MET A 1 94 ? -12.248 -17.829 8.789 1.00 94.62 94 MET A N 1
ATOM 737 C CA . MET A 1 94 ? -12.123 -18.394 7.439 1.00 94.62 94 MET A CA 1
ATOM 738 C C . MET A 1 94 ? -10.762 -19.062 7.159 1.00 94.62 94 MET A C 1
ATOM 740 O O . MET A 1 94 ? -10.250 -18.969 6.049 1.00 94.62 94 MET A O 1
ATOM 744 N N . HIS A 1 95 ? -10.272 -19.828 8.136 1.00 94.62 95 HIS A N 1
ATOM 745 C CA . HIS A 1 95 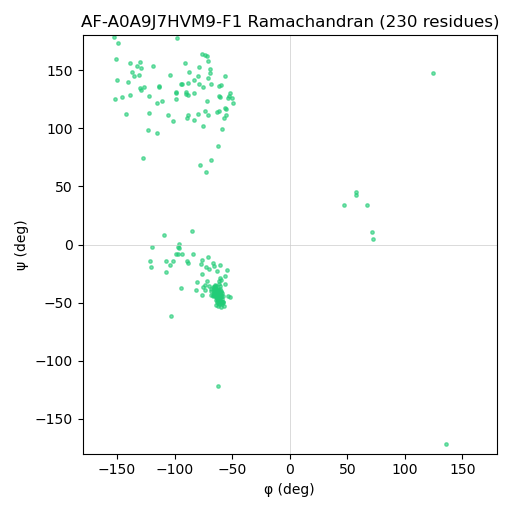? -9.092 -20.696 8.054 1.00 94.62 95 HIS A CA 1
ATOM 746 C C . HIS A 1 95 ? -9.227 -21.830 7.028 1.00 94.62 95 HIS A C 1
ATOM 748 O O . HIS A 1 95 ? -9.453 -21.634 5.831 1.00 94.62 95 HIS A O 1
ATOM 754 N N . LYS A 1 96 ? -9.092 -23.079 7.473 1.00 96.38 96 LYS A N 1
ATOM 755 C CA . LYS A 1 96 ? -9.315 -24.243 6.620 1.00 96.38 96 LYS A CA 1
ATOM 756 C C . LYS A 1 96 ? -10.781 -24.378 6.257 1.00 96.38 96 LYS A C 1
ATOM 758 O O . LYS A 1 96 ? -11.671 -24.233 7.097 1.00 96.38 96 LYS A O 1
ATOM 763 N N . VAL A 1 97 ? -11.029 -24.706 4.992 1.00 96.56 97 VAL A N 1
ATOM 764 C CA . VAL A 1 97 ? -12.371 -25.057 4.538 1.00 96.56 97 VAL A CA 1
ATOM 765 C C . VAL A 1 97 ? -12.822 -26.293 5.330 1.00 96.56 97 VAL A C 1
ATOM 767 O O . VAL A 1 97 ? -12.092 -27.288 5.360 1.00 96.56 97 VAL A O 1
ATOM 770 N N . PRO A 1 98 ? -14.001 -26.282 5.983 1.00 96.75 98 PRO A N 1
ATOM 771 C CA . PRO A 1 98 ? -14.437 -27.382 6.835 1.00 96.75 98 PRO A CA 1
ATOM 772 C C . PRO A 1 98 ? -14.396 -28.738 6.121 1.00 96.75 98 PRO A C 1
ATOM 774 O O . PRO A 1 98 ? -14.962 -28.918 5.041 1.00 96.75 98 PRO A O 1
ATOM 777 N N . GLY A 1 99 ? -13.709 -29.706 6.731 1.00 96.31 99 GLY A N 1
ATOM 778 C CA . GLY A 1 99 ? -13.538 -31.053 6.177 1.00 96.31 99 GLY A CA 1
ATOM 779 C C . GLY A 1 99 ? -12.600 -31.138 4.966 1.00 96.31 99 GLY A C 1
ATOM 780 O O . GLY A 1 99 ? -12.564 -32.176 4.300 1.00 96.31 99 GLY A O 1
ATOM 781 N N . LYS A 1 100 ? -11.854 -30.075 4.652 1.00 97.00 100 LYS A N 1
ATOM 782 C CA . LYS A 1 100 ? -10.866 -30.041 3.571 1.00 97.00 100 LYS A CA 1
ATOM 783 C C . LYS A 1 100 ? -9.468 -29.754 4.122 1.00 97.00 100 LYS A C 1
ATOM 785 O O . LYS A 1 100 ? -9.333 -29.111 5.159 1.00 97.00 100 LYS A O 1
ATOM 790 N N . PRO A 1 101 ? -8.416 -30.208 3.422 1.00 95.44 101 PRO A N 1
ATOM 791 C CA . PRO A 1 101 ? -7.038 -30.003 3.852 1.00 95.44 101 PRO A CA 1
ATOM 792 C C . PRO A 1 101 ? -6.453 -28.651 3.408 1.00 95.44 101 PRO A C 1
ATOM 794 O O . PRO A 1 101 ? -5.240 -28.509 3.478 1.00 95.44 101 PRO A O 1
ATOM 797 N N . PHE A 1 102 ? -7.266 -27.716 2.900 1.00 96.12 102 PHE A N 1
ATOM 798 C CA . PHE A 1 102 ? -6.823 -26.435 2.333 1.00 96.12 102 PHE A CA 1
ATOM 799 C C . PHE A 1 102 ? -7.591 -25.239 2.921 1.00 96.12 102 PHE A C 1
ATOM 801 O O . PHE A 1 102 ? -8.747 -25.390 3.330 1.00 96.12 102 PHE A O 1
ATOM 808 N N . ASN A 1 103 ? -6.951 -24.065 2.952 1.00 97.81 103 ASN A N 1
ATOM 809 C CA . ASN A 1 103 ? -7.520 -22.790 3.419 1.00 97.81 103 ASN A CA 1
ATOM 810 C C . ASN A 1 103 ? -8.532 -22.195 2.428 1.00 97.81 103 ASN A C 1
ATOM 812 O O . ASN A 1 103 ? -8.595 -22.607 1.268 1.00 97.81 103 ASN A O 1
ATOM 816 N N . TYR A 1 104 ? -9.352 -21.241 2.875 1.00 97.38 104 TYR A N 1
ATOM 817 C CA . TYR A 1 104 ? -10.221 -20.488 1.962 1.00 97.38 104 TYR A CA 1
ATOM 818 C C . TYR A 1 104 ? -9.422 -19.560 1.035 1.00 97.38 104 TYR A C 1
ATOM 820 O O . TYR A 1 104 ? -9.769 -19.455 -0.141 1.00 97.38 104 TYR A O 1
ATOM 828 N N . SER A 1 105 ? -8.361 -18.929 1.546 1.00 96.75 105 SER A N 1
ATOM 829 C CA . SER A 1 105 ? -7.432 -18.067 0.802 1.00 96.75 105 SER A CA 1
ATOM 830 C C . SER A 1 105 ? -6.027 -18.150 1.408 1.00 96.75 105 SER A C 1
ATOM 832 O O . SER A 1 105 ? -5.830 -18.765 2.454 1.00 96.75 105 SER A O 1
ATOM 834 N N . ASP A 1 106 ? -5.051 -17.532 0.748 1.00 96.12 106 ASP A N 1
ATOM 835 C CA . ASP A 1 106 ? -3.729 -17.179 1.288 1.00 96.12 106 ASP A CA 1
ATOM 836 C C . ASP A 1 106 ? -3.772 -16.106 2.389 1.00 96.12 106 ASP A C 1
ATOM 838 O O . ASP A 1 106 ? -2.807 -15.956 3.139 1.00 96.12 106 ASP A O 1
ATOM 842 N N . HIS A 1 107 ? -4.903 -15.405 2.497 1.00 97.62 107 HIS A N 1
ATOM 843 C CA . HIS A 1 107 ? -5.258 -14.567 3.632 1.00 97.62 107 HIS A CA 1
ATOM 844 C C . HIS A 1 107 ? -6.315 -15.235 4.522 1.00 97.62 107 HIS A C 1
ATOM 846 O O . HIS A 1 107 ? -7.237 -15.897 4.040 1.00 97.62 107 HIS A O 1
ATOM 852 N N . GLU A 1 108 ? -6.219 -14.995 5.822 1.00 96.94 108 GLU A N 1
ATOM 853 C CA . GLU A 1 108 ? -7.279 -15.257 6.788 1.00 96.94 108 GLU A CA 1
ATOM 854 C C . GLU A 1 108 ? -8.269 -14.090 6.809 1.00 96.94 108 GLU A C 1
ATOM 856 O O . GLU A 1 108 ? -7.891 -12.921 6.713 1.00 96.94 108 GLU A O 1
ATOM 861 N N . GLY A 1 109 ? -9.557 -14.397 6.947 1.00 96.81 109 GLY A N 1
ATOM 862 C CA . GLY A 1 109 ? -10.582 -13.373 7.115 1.00 96.81 109 GLY A CA 1
ATOM 863 C C . GLY A 1 109 ? -10.484 -12.710 8.488 1.00 96.81 109 GLY A C 1
ATOM 864 O O . GLY A 1 109 ? -9.979 -13.302 9.434 1.00 96.81 109 GLY A O 1
ATOM 865 N N . VAL A 1 110 ? -11.030 -11.501 8.625 1.00 97.56 110 VAL A N 1
ATOM 866 C CA . VAL A 1 110 ? -11.158 -10.808 9.917 1.00 97.56 110 VAL A CA 1
ATOM 867 C C . VAL A 1 110 ? -12.625 -10.487 10.156 1.00 97.56 110 VAL A C 1
ATOM 869 O O . VAL A 1 110 ? -13.287 -9.886 9.306 1.00 97.56 110 VAL A O 1
ATOM 872 N N . VAL A 1 111 ? -13.146 -10.882 11.315 1.00 96.88 111 VAL A N 1
ATOM 873 C CA . VAL A 1 111 ? -14.507 -10.570 11.754 1.00 96.88 111 VAL A CA 1
ATOM 874 C C . VAL A 1 111 ? -14.452 -9.649 12.962 1.00 96.88 111 VAL A C 1
ATOM 876 O O . VAL A 1 111 ? -13.681 -9.879 13.883 1.00 96.88 111 VAL A O 1
ATOM 879 N N . ALA A 1 112 ? -15.288 -8.610 12.974 1.00 97.19 112 ALA A N 1
ATOM 880 C CA . ALA A 1 112 ? -15.448 -7.731 14.125 1.00 97.19 112 ALA A CA 1
ATOM 881 C C . ALA A 1 112 ? -16.928 -7.553 14.474 1.00 97.19 112 ALA A C 1
ATOM 883 O O . ALA A 1 112 ? -17.766 -7.287 13.608 1.00 97.19 112 ALA A O 1
ATOM 884 N N . HIS A 1 113 ? -17.244 -7.655 15.760 1.00 97.44 113 HIS A N 1
ATOM 885 C CA . HIS A 1 113 ? -18.555 -7.368 16.324 1.00 97.44 113 HIS A CA 1
ATOM 886 C C . HIS A 1 113 ? -18.537 -5.990 16.975 1.00 97.44 113 HIS A C 1
ATOM 888 O O . HIS A 1 113 ? -17.966 -5.787 18.049 1.00 97.44 113 HIS A O 1
ATOM 894 N N . LEU A 1 114 ? -19.180 -5.037 16.302 1.00 97.25 114 LEU A N 1
ATOM 895 C CA . LEU A 1 114 ? -19.306 -3.664 16.765 1.00 97.25 114 LEU A CA 1
ATOM 896 C C . LEU A 1 114 ? -20.675 -3.459 17.413 1.00 97.25 114 LEU A C 1
ATOM 898 O O . LEU A 1 114 ? -21.708 -3.688 16.782 1.00 97.25 114 LEU A O 1
ATOM 902 N N . GLU A 1 115 ? -20.684 -2.975 18.650 1.00 97.06 115 GLU A N 1
ATOM 903 C CA . GLU A 1 115 ? -21.903 -2.542 19.324 1.00 97.06 115 GLU A CA 1
ATOM 904 C C . GLU A 1 115 ? -22.048 -1.023 19.246 1.00 97.06 115 GLU A C 1
ATOM 906 O O . GLU A 1 115 ? -21.118 -0.265 19.537 1.00 97.06 115 GLU A O 1
ATOM 911 N N . LEU A 1 116 ? -23.237 -0.592 18.823 1.00 95.38 116 LEU A N 1
ATOM 912 C CA . LEU A 1 116 ? -23.579 0.800 18.572 1.00 95.38 116 LEU A CA 1
ATOM 913 C C . LEU A 1 116 ? -24.583 1.270 19.622 1.00 95.38 116 LEU A C 1
ATOM 915 O O . LEU A 1 116 ? -25.684 0.732 19.735 1.00 95.38 116 LEU A O 1
ATOM 919 N N . GLU A 1 117 ? -24.237 2.329 20.340 1.00 94.19 117 GLU A N 1
ATOM 920 C CA . GLU A 1 117 ? -25.107 2.963 21.320 1.00 94.19 117 GLU A CA 1
ATOM 921 C C . GLU A 1 117 ? -25.447 4.382 20.862 1.00 94.19 117 GLU A C 1
ATOM 923 O O . GLU A 1 117 ? -24.571 5.228 20.653 1.00 94.19 117 GLU A O 1
ATOM 928 N N . LYS A 1 118 ? -26.743 4.663 20.698 1.00 91.38 118 LYS A N 1
ATOM 929 C CA . LYS A 1 118 ? -27.210 6.015 20.391 1.00 91.38 118 LYS A CA 1
ATOM 930 C C . LYS A 1 118 ? -27.066 6.892 21.630 1.00 91.38 118 LYS A C 1
ATOM 932 O O . LYS A 1 118 ? -27.672 6.626 22.661 1.00 91.38 118 LYS A O 1
ATOM 937 N N . VAL A 1 119 ? -26.340 7.994 21.496 1.00 86.56 119 VAL A N 1
ATOM 938 C CA . VAL A 1 119 ? -26.157 8.957 22.582 1.00 86.56 119 VAL A CA 1
ATOM 939 C C . VAL A 1 119 ? -27.368 9.895 22.613 1.00 86.56 119 VAL A C 1
ATOM 941 O O . VAL A 1 119 ? -27.550 10.731 21.725 1.00 86.56 119 VAL A O 1
ATOM 944 N N . THR A 1 120 ? -28.241 9.746 23.614 1.00 73.50 120 THR A N 1
ATOM 945 C CA . THR A 1 120 ? -29.383 10.648 23.838 1.00 73.50 120 THR A CA 1
ATOM 946 C C . THR A 1 120 ? -28.982 11.820 24.730 1.00 73.50 120 THR A C 1
ATOM 948 O O . THR A 1 120 ? -28.786 11.657 25.930 1.00 73.50 120 THR A O 1
ATOM 951 N N . GLY A 1 121 ? -28.894 13.011 24.134 1.00 63.00 121 GLY A N 1
ATOM 952 C CA . GLY A 1 121 ? -28.528 14.261 24.806 1.00 63.00 121 GLY A CA 1
ATOM 953 C C . GLY A 1 121 ? -27.336 14.937 24.129 1.00 63.00 121 GLY A C 1
ATOM 954 O O . GLY A 1 121 ? -26.465 14.268 23.581 1.00 63.00 121 GLY A O 1
ATOM 955 N N . GLN A 1 122 ? -27.287 16.274 24.146 1.00 49.66 122 GLN A N 1
ATOM 956 C CA . GLN A 1 122 ? -26.108 17.037 23.713 1.00 49.66 122 GLN A CA 1
ATOM 957 C C . GLN A 1 122 ? -24.992 16.909 24.760 1.00 49.66 122 GLN A C 1
ATOM 959 O O . GLN A 1 122 ? -24.563 17.891 25.362 1.00 49.66 122 GLN A O 1
ATOM 964 N N . THR A 1 123 ? -24.492 15.702 25.004 1.00 49.06 123 THR A N 1
ATOM 965 C CA . THR A 1 123 ? -23.183 15.584 25.631 1.00 49.06 123 THR A CA 1
ATOM 966 C C . THR A 1 123 ? -22.196 15.909 24.530 1.00 49.06 123 THR A C 1
ATOM 968 O O . THR A 1 123 ? -21.969 15.115 23.621 1.00 49.06 123 THR A O 1
ATOM 971 N N . ARG A 1 124 ? -21.666 17.133 24.558 1.00 47.16 124 ARG A N 1
ATOM 972 C CA . ARG A 1 124 ? -20.525 17.533 23.742 1.00 47.16 124 ARG A CA 1
ATOM 973 C C . ARG A 1 124 ? -19.371 16.639 24.194 1.00 47.16 124 ARG A C 1
ATOM 975 O O . ARG A 1 124 ? -18.656 16.995 25.124 1.00 47.16 124 ARG A O 1
ATOM 982 N N . VAL A 1 125 ? -19.276 15.431 23.631 1.00 47.81 125 VAL A N 1
ATOM 983 C CA . VAL A 1 125 ? -18.147 14.533 23.862 1.00 47.81 125 VAL A CA 1
ATOM 984 C C . VAL A 1 125 ? -16.941 15.366 23.472 1.00 47.81 125 VAL A C 1
ATOM 986 O O . VAL A 1 125 ? -16.837 15.800 22.321 1.00 47.81 125 VAL A O 1
ATOM 989 N N . ALA A 1 126 ? -16.121 15.720 24.464 1.00 43.97 126 ALA A N 1
ATOM 990 C CA . ALA A 1 126 ? -14.875 16.410 24.199 1.00 43.97 126 ALA A CA 1
ATOM 991 C C . ALA A 1 126 ? -14.156 15.574 23.136 1.00 43.97 126 ALA A C 1
ATOM 993 O O . ALA A 1 126 ? -14.119 14.349 23.292 1.00 43.97 126 ALA A O 1
ATOM 994 N N . PRO A 1 127 ? -13.670 16.181 22.039 1.00 50.44 127 PRO A N 1
ATOM 995 C CA . PRO A 1 127 ? -12.885 15.442 21.069 1.00 50.44 127 PRO A CA 1
ATOM 996 C C . PRO A 1 127 ? -11.824 14.679 21.854 1.00 50.44 127 PRO A C 1
ATOM 998 O O . PRO A 1 127 ? -11.083 15.300 22.621 1.00 50.44 127 PRO A O 1
ATOM 1001 N N . ILE A 1 128 ? -11.798 13.348 21.727 1.00 49.72 128 ILE A N 1
ATOM 1002 C CA . ILE A 1 128 ? -10.657 12.573 22.211 1.00 49.72 128 ILE A CA 1
ATOM 1003 C C . ILE A 1 128 ? -9.443 13.281 21.606 1.00 49.72 128 ILE A C 1
ATOM 1005 O O . ILE A 1 128 ? -9.486 13.553 20.398 1.00 49.72 128 ILE A O 1
ATOM 1009 N N . PRO A 1 129 ? -8.438 13.688 22.404 1.00 51.09 129 PRO A N 1
ATOM 1010 C CA . PRO A 1 129 ? -7.266 14.347 21.862 1.00 51.09 129 PRO A CA 1
ATOM 1011 C C . PRO A 1 129 ? -6.643 13.386 20.859 1.00 51.09 129 PRO A C 1
ATOM 1013 O O . PRO A 1 129 ? -5.977 12.427 21.238 1.00 51.09 129 PRO A O 1
ATOM 1016 N N . HIS A 1 130 ? -6.921 13.597 19.575 1.00 60.16 130 HIS A N 1
ATOM 1017 C CA . HIS A 1 130 ? -6.189 12.906 18.538 1.00 60.16 130 HIS A CA 1
ATOM 1018 C C . HIS A 1 130 ? -4.735 13.295 18.723 1.00 60.16 130 HIS A C 1
ATOM 1020 O O . HIS A 1 130 ? -4.441 14.469 18.983 1.00 60.16 130 HIS A O 1
ATOM 1026 N N . ASP A 1 131 ? -3.837 12.320 18.608 1.00 64.88 131 ASP A N 1
ATOM 1027 C CA . ASP A 1 131 ? -2.410 12.591 18.552 1.00 64.88 131 ASP A CA 1
ATOM 1028 C C . ASP A 1 131 ? -2.084 13.292 17.225 1.00 64.88 131 ASP A C 1
ATOM 1030 O O . ASP A 1 131 ? -1.539 12.728 16.279 1.00 64.88 131 ASP A O 1
ATOM 1034 N N . LEU A 1 132 ? -2.483 14.561 17.151 1.00 68.69 132 LEU A N 1
ATOM 1035 C CA . LEU A 1 132 ? -2.228 15.468 16.044 1.00 68.69 132 LEU A CA 1
ATOM 1036 C C . LEU A 1 132 ? -0.716 15.633 15.856 1.00 68.69 132 LEU A C 1
ATOM 1038 O O . LEU A 1 132 ? -0.257 15.776 14.732 1.00 68.69 132 LEU A O 1
ATOM 1042 N N . SER A 1 133 ? 0.069 15.539 16.938 1.00 72.81 133 SER A N 1
ATOM 1043 C CA . SER A 1 133 ? 1.533 15.533 16.870 1.00 72.81 133 SER A CA 1
ATOM 1044 C C . SER A 1 133 ? 2.083 14.311 16.134 1.00 72.81 133 SER A C 1
ATOM 1046 O O . SER A 1 133 ? 2.931 14.474 15.258 1.00 72.81 133 SER A O 1
ATOM 1048 N N . GLY A 1 134 ? 1.603 13.108 16.453 1.00 77.44 134 GLY A N 1
ATOM 1049 C CA . GLY A 1 134 ? 1.982 11.872 15.766 1.00 77.44 134 GLY A CA 1
ATOM 1050 C C . GLY A 1 134 ? 1.516 11.838 14.309 1.00 77.44 134 GLY A C 1
ATOM 1051 O O . GLY A 1 134 ? 2.261 11.396 13.430 1.00 77.44 134 GLY A O 1
ATOM 1052 N N . CYS A 1 135 ? 0.327 12.386 14.033 1.00 81.62 135 CYS A N 1
ATOM 1053 C CA . CYS A 1 135 ? -0.189 12.559 12.675 1.00 81.62 135 CYS A CA 1
ATOM 1054 C C . CYS A 1 135 ? 0.704 13.485 11.843 1.00 81.62 135 CYS A C 1
ATOM 1056 O O . CYS A 1 135 ? 1.180 13.098 10.776 1.00 81.62 135 CYS A O 1
ATOM 1058 N N . ASP A 1 136 ? 0.995 14.681 12.359 1.00 87.25 136 ASP A N 1
ATOM 1059 C CA . ASP A 1 136 ? 1.848 15.661 11.691 1.00 87.25 136 ASP A CA 1
ATOM 1060 C C . ASP A 1 136 ? 3.255 15.094 11.447 1.00 87.25 136 ASP A C 1
ATOM 1062 O O . ASP A 1 136 ? 3.831 15.312 10.381 1.00 87.25 136 ASP A O 1
ATOM 1066 N N . ALA A 1 137 ? 3.813 14.348 12.407 1.00 88.50 137 ALA A N 1
ATOM 1067 C CA . ALA A 1 137 ? 5.113 13.695 12.261 1.00 88.50 137 ALA A CA 1
ATOM 1068 C C . ALA A 1 137 ? 5.104 12.638 11.144 1.00 88.50 137 ALA A C 1
ATOM 1070 O O . ALA A 1 137 ? 5.997 12.638 10.295 1.00 88.50 137 ALA A O 1
ATOM 1071 N N . SER A 1 138 ? 4.070 11.794 11.097 1.00 89.94 138 SER A N 1
ATOM 1072 C CA . SER A 1 138 ? 3.912 10.756 10.069 1.00 89.94 138 SER A CA 1
ATOM 1073 C C . SER A 1 138 ? 3.710 11.368 8.677 1.00 89.94 138 SER A C 1
ATOM 1075 O O . SER A 1 138 ? 4.367 10.974 7.714 1.00 89.94 138 SER A O 1
ATOM 1077 N N . LEU A 1 139 ? 2.873 12.404 8.566 1.00 90.62 139 LEU A N 1
ATOM 1078 C CA . LEU A 1 139 ? 2.677 13.145 7.318 1.00 90.62 139 LEU A CA 1
ATOM 1079 C C . LEU A 1 139 ? 3.974 13.809 6.842 1.00 90.62 139 LEU A C 1
ATOM 1081 O O . LEU A 1 139 ? 4.308 13.724 5.662 1.00 90.62 139 LEU A O 1
ATOM 1085 N N . ARG A 1 140 ? 4.746 14.429 7.744 1.00 91.44 140 ARG A N 1
ATOM 1086 C CA . ARG A 1 140 ? 6.050 15.026 7.405 1.00 91.44 140 ARG A CA 1
ATOM 1087 C C . ARG A 1 140 ? 7.047 13.982 6.918 1.00 91.44 140 ARG A C 1
ATOM 1089 O O . ARG A 1 140 ? 7.726 14.230 5.925 1.00 91.44 140 ARG A O 1
ATOM 1096 N N . GLN A 1 141 ? 7.109 12.827 7.575 1.00 93.06 141 GLN A N 1
ATOM 1097 C CA . GLN A 1 141 ? 7.963 11.723 7.144 1.00 93.06 141 GLN A CA 1
ATOM 1098 C C . GLN A 1 141 ? 7.577 11.239 5.738 1.00 93.06 141 GLN A C 1
ATOM 1100 O O . GLN A 1 141 ? 8.445 11.055 4.887 1.00 93.06 141 GLN A O 1
ATOM 1105 N N . ALA A 1 142 ? 6.280 11.092 5.455 1.00 92.44 142 ALA A N 1
ATOM 1106 C CA . ALA A 1 142 ? 5.809 10.687 4.132 1.00 92.44 142 ALA A CA 1
ATOM 1107 C C . ALA A 1 142 ? 6.126 11.728 3.050 1.00 92.44 142 ALA A C 1
ATOM 1109 O O . ALA A 1 142 ? 6.566 11.368 1.958 1.00 92.44 142 ALA A O 1
ATOM 1110 N N . ILE A 1 143 ? 5.963 13.017 3.363 1.00 93.69 143 ILE A N 1
ATOM 1111 C CA . ILE A 1 143 ? 6.337 14.112 2.461 1.00 93.69 143 ILE A CA 1
ATOM 1112 C C . ILE A 1 143 ? 7.833 14.051 2.134 1.00 93.69 143 ILE A C 1
ATOM 1114 O O . ILE A 1 143 ? 8.182 14.163 0.963 1.00 93.69 143 ILE A O 1
ATOM 1118 N N . GLN A 1 144 ? 8.704 13.811 3.119 1.00 94.38 144 GLN A N 1
ATOM 1119 C CA . GLN A 1 144 ? 10.148 13.684 2.882 1.00 94.38 144 GLN A CA 1
ATOM 1120 C C . GLN A 1 144 ? 10.482 12.530 1.924 1.00 94.38 144 GLN A C 1
ATOM 1122 O O . GLN A 1 144 ? 11.251 12.719 0.983 1.00 94.38 144 GLN A O 1
ATOM 1127 N N . ILE A 1 145 ? 9.856 11.362 2.104 1.00 93.25 145 ILE A N 1
ATOM 1128 C CA . ILE A 1 145 ? 10.031 10.212 1.198 1.00 93.25 145 ILE A CA 1
ATOM 1129 C C . ILE A 1 145 ? 9.585 10.573 -0.228 1.00 93.25 145 ILE A C 1
ATOM 1131 O O . ILE A 1 145 ? 10.268 10.259 -1.205 1.00 93.25 145 ILE A O 1
ATOM 1135 N N . LEU A 1 146 ? 8.446 11.258 -0.369 1.00 92.62 146 LEU A N 1
ATOM 1136 C CA . LEU A 1 146 ? 7.945 11.697 -1.672 1.00 92.62 146 LEU A CA 1
ATOM 1137 C C . LEU A 1 146 ? 8.862 12.736 -2.321 1.00 92.62 146 LEU A C 1
ATOM 1139 O O . LEU A 1 146 ? 9.071 12.682 -3.530 1.00 92.62 146 LEU A O 1
ATOM 1143 N N . GLU A 1 147 ? 9.430 13.662 -1.551 1.00 93.62 147 GLU A N 1
ATOM 1144 C CA . GLU A 1 147 ? 10.383 14.655 -2.052 1.00 93.62 147 GLU A CA 1
ATOM 1145 C C . GLU A 1 147 ? 11.650 14.008 -2.606 1.00 93.62 147 GLU A C 1
ATOM 1147 O O . GLU A 1 147 ? 12.099 14.391 -3.686 1.00 93.62 147 GLU A O 1
ATOM 1152 N N . GLU A 1 148 ? 12.183 12.987 -1.934 1.00 92.81 148 GLU A N 1
ATOM 1153 C CA . GLU A 1 148 ? 13.329 12.223 -2.431 1.00 92.81 148 GLU A CA 1
ATOM 1154 C C . GLU A 1 148 ? 13.002 11.512 -3.759 1.00 92.81 148 GLU A C 1
ATOM 1156 O O . GLU A 1 148 ? 13.774 11.557 -4.727 1.00 92.81 148 GLU A O 1
ATOM 1161 N N . LYS A 1 149 ? 11.808 10.914 -3.863 1.00 90.19 149 LYS A N 1
ATOM 1162 C CA . LYS A 1 149 ? 11.332 10.285 -5.107 1.00 90.19 149 LYS A CA 1
ATOM 1163 C C . LYS A 1 149 ? 11.109 11.299 -6.230 1.00 90.19 149 LYS A C 1
ATOM 1165 O O . LYS A 1 149 ? 11.497 11.049 -7.368 1.00 90.19 149 LYS A O 1
ATOM 1170 N N . ILE A 1 150 ? 10.555 12.470 -5.926 1.00 92.44 150 ILE A N 1
ATOM 1171 C CA . ILE A 1 150 ? 10.371 13.550 -6.904 1.00 92.44 150 ILE A CA 1
ATOM 1172 C C . ILE A 1 150 ? 11.731 14.094 -7.364 1.00 92.44 150 ILE A C 1
ATOM 1174 O O . ILE A 1 150 ? 11.927 14.313 -8.560 1.00 92.44 150 ILE A O 1
ATOM 1178 N N . GLY A 1 151 ? 12.679 14.282 -6.442 1.00 89.81 151 GLY A N 1
ATOM 1179 C CA . GLY A 1 151 ? 14.027 14.768 -6.740 1.00 89.81 151 GLY A CA 1
ATOM 1180 C C . GLY A 1 151 ? 14.828 13.809 -7.623 1.00 89.81 151 GLY A C 1
ATOM 1181 O O . GLY A 1 151 ? 15.544 14.248 -8.523 1.00 89.81 151 GLY A O 1
ATOM 1182 N N . SER A 1 152 ? 14.653 12.498 -7.438 1.00 89.56 152 SER A N 1
ATOM 1183 C CA . SER A 1 152 ? 15.310 11.476 -8.267 1.00 89.56 152 SER A CA 1
ATOM 1184 C C . SER A 1 152 ? 14.687 11.297 -9.662 1.00 89.56 152 SER A C 1
ATOM 1186 O O . SER A 1 152 ? 15.337 10.737 -10.547 1.00 89.56 152 SER A O 1
ATOM 1188 N N . ALA A 1 153 ? 13.494 11.845 -9.926 1.00 88.25 153 ALA A N 1
ATOM 1189 C CA . ALA A 1 153 ? 12.824 11.715 -11.224 1.00 88.25 153 ALA A CA 1
ATOM 1190 C C . ALA A 1 153 ? 13.632 12.321 -12.388 1.00 88.25 153 ALA A C 1
ATOM 1192 O O . ALA A 1 153 ? 13.619 11.788 -13.500 1.00 88.25 153 ALA A O 1
ATOM 1193 N N . ALA A 1 154 ? 14.374 13.410 -12.145 1.00 87.00 154 ALA A N 1
ATOM 1194 C CA . ALA A 1 154 ? 15.249 14.008 -13.155 1.00 87.00 154 ALA A CA 1
ATOM 1195 C C . ALA A 1 154 ? 16.382 13.051 -13.565 1.00 87.00 154 ALA A C 1
ATOM 1197 O O . ALA A 1 154 ? 16.661 12.900 -14.756 1.00 87.00 154 ALA A O 1
ATOM 1198 N N . SER A 1 155 ? 16.982 12.359 -12.594 1.00 90.50 155 SER A N 1
ATOM 1199 C CA . SER A 1 155 ? 18.028 11.361 -12.828 1.00 90.50 155 SER A CA 1
ATOM 1200 C C . SER A 1 155 ? 17.494 10.153 -13.598 1.00 90.50 155 SER A C 1
ATOM 1202 O O . SER A 1 155 ? 18.115 9.730 -14.572 1.00 90.50 155 SER A O 1
ATOM 1204 N N . SER A 1 156 ? 16.310 9.648 -13.236 1.00 90.69 156 SER A N 1
ATOM 1205 C CA . SER A 1 156 ? 15.647 8.563 -13.974 1.00 90.69 156 SER A CA 1
ATOM 1206 C C . SER A 1 156 ? 15.364 8.960 -15.423 1.00 90.69 156 SER A C 1
ATOM 1208 O O . SER A 1 156 ? 15.673 8.218 -16.355 1.00 90.69 156 SER A O 1
ATOM 1210 N N . ARG A 1 157 ? 14.854 10.176 -15.647 1.00 91.12 157 ARG A N 1
ATOM 1211 C CA . ARG A 1 157 ? 14.601 10.687 -16.998 1.00 91.12 157 ARG A CA 1
ATOM 1212 C C . ARG A 1 157 ? 15.890 10.847 -17.807 1.00 91.12 157 ARG A C 1
ATOM 1214 O O . ARG A 1 157 ? 15.896 10.532 -18.998 1.00 91.12 157 ARG A O 1
ATOM 1221 N N . LEU A 1 158 ? 16.974 11.310 -17.183 1.00 93.38 158 LEU A N 1
ATOM 1222 C CA . LEU A 1 158 ? 18.285 11.401 -17.826 1.00 93.38 158 LEU A CA 1
ATOM 1223 C C . LEU A 1 158 ? 18.791 10.017 -18.246 1.00 93.38 158 LEU A C 1
ATOM 1225 O O . LEU A 1 158 ? 19.236 9.867 -19.380 1.00 93.38 158 LEU A O 1
ATOM 1229 N N . PHE A 1 159 ? 18.669 9.011 -17.377 1.00 95.69 159 PHE A N 1
ATOM 1230 C CA . PHE A 1 159 ? 19.047 7.632 -17.680 1.00 95.69 159 PHE A CA 1
ATOM 1231 C C . PHE A 1 159 ? 18.313 7.098 -18.919 1.00 95.69 159 PHE A C 1
ATOM 1233 O O . PHE A 1 159 ? 18.960 6.676 -19.878 1.00 95.69 159 PHE A O 1
ATOM 1240 N N . TYR A 1 160 ? 16.979 7.191 -18.956 1.00 96.00 160 TYR A N 1
ATOM 1241 C CA . TYR A 1 160 ? 16.198 6.719 -20.106 1.00 96.00 160 TYR A CA 1
ATOM 1242 C C . TYR A 1 160 ? 16.480 7.522 -21.382 1.00 96.00 160 TYR A C 1
ATOM 1244 O O . TYR A 1 160 ? 16.518 6.957 -22.473 1.00 96.00 160 TYR A O 1
ATOM 1252 N N . THR A 1 161 ? 16.738 8.828 -21.259 1.00 95.06 161 THR A N 1
ATOM 1253 C CA . THR A 1 161 ? 17.125 9.670 -22.402 1.00 95.06 161 THR A CA 1
ATOM 1254 C C . THR A 1 161 ? 18.497 9.266 -22.944 1.00 95.06 161 THR A C 1
ATOM 1256 O O . THR A 1 161 ? 18.668 9.144 -24.154 1.00 95.06 161 THR A O 1
ATOM 1259 N N . ALA A 1 162 ? 19.474 9.009 -22.073 1.00 96.69 162 ALA A N 1
ATOM 1260 C CA . ALA A 1 162 ? 20.797 8.543 -22.474 1.00 96.69 162 ALA A CA 1
ATOM 1261 C C . ALA A 1 162 ? 20.732 7.155 -23.133 1.00 96.69 162 ALA A C 1
ATOM 1263 O O . ALA A 1 162 ? 21.339 6.954 -24.183 1.00 96.69 162 ALA A O 1
ATOM 1264 N N . ALA A 1 163 ? 19.949 6.227 -22.573 1.00 96.75 163 ALA A N 1
ATOM 1265 C CA . ALA A 1 163 ? 19.715 4.905 -23.155 1.00 96.75 163 ALA A CA 1
ATOM 1266 C C . ALA A 1 163 ? 19.056 4.994 -24.542 1.00 96.75 163 ALA A C 1
ATOM 1268 O O . ALA A 1 163 ? 19.496 4.323 -25.476 1.00 96.75 163 ALA A O 1
ATOM 1269 N N . LEU A 1 164 ? 18.060 5.872 -24.704 1.00 97.19 164 LEU A N 1
ATOM 1270 C CA . LEU A 1 164 ? 17.408 6.142 -25.985 1.00 97.19 164 LEU A CA 1
ATOM 1271 C C . LEU A 1 164 ? 18.411 6.650 -27.032 1.00 97.19 164 LEU A C 1
ATOM 1273 O O . LEU A 1 164 ? 18.482 6.102 -28.132 1.00 97.19 164 LEU A O 1
ATOM 1277 N N . LEU A 1 165 ? 19.208 7.667 -26.688 1.00 97.25 165 LEU A N 1
ATOM 1278 C CA . LEU A 1 165 ? 20.218 8.233 -27.588 1.00 97.25 165 LEU A CA 1
ATOM 1279 C C . LEU A 1 165 ? 21.299 7.211 -27.952 1.00 97.25 165 LEU A C 1
ATOM 1281 O O . LEU A 1 165 ? 21.701 7.134 -29.112 1.00 97.25 165 LEU A O 1
ATOM 1285 N N . LEU A 1 166 ? 21.730 6.392 -26.991 1.00 97.44 166 LEU A N 1
ATOM 1286 C CA . LEU A 1 166 ? 22.678 5.310 -27.232 1.00 97.44 166 LEU A CA 1
ATOM 1287 C C . LEU A 1 166 ? 22.101 4.262 -28.192 1.00 97.44 166 LEU A C 1
ATOM 1289 O O . LEU A 1 166 ? 22.783 3.865 -29.132 1.00 97.44 166 LEU A O 1
ATOM 1293 N N . CYS A 1 167 ? 20.846 3.841 -28.009 1.00 96.88 167 CYS A N 1
ATOM 1294 C CA . CYS A 1 167 ? 20.208 2.875 -28.907 1.00 96.88 167 CYS A CA 1
ATOM 1295 C C . CYS A 1 167 ? 20.053 3.428 -30.330 1.00 96.88 167 CYS A C 1
ATOM 1297 O O . CYS A 1 167 ? 20.310 2.706 -31.293 1.00 96.88 167 CYS A O 1
ATOM 1299 N N . LEU A 1 168 ? 19.694 4.710 -30.473 1.00 95.94 168 LEU A N 1
ATOM 1300 C CA . LEU A 1 168 ? 19.630 5.387 -31.773 1.00 95.94 168 LEU A CA 1
ATOM 1301 C C . LEU A 1 168 ? 21.009 5.464 -32.442 1.00 95.94 168 LEU A C 1
ATOM 1303 O O . LEU A 1 168 ? 21.133 5.188 -33.635 1.00 95.94 168 LEU A O 1
ATOM 1307 N N . LEU A 1 169 ? 22.056 5.778 -31.673 1.00 96.12 169 LEU A N 1
ATOM 1308 C CA . LEU A 1 169 ? 23.431 5.801 -32.167 1.00 96.12 169 LEU A CA 1
ATOM 1309 C C . LEU A 1 169 ? 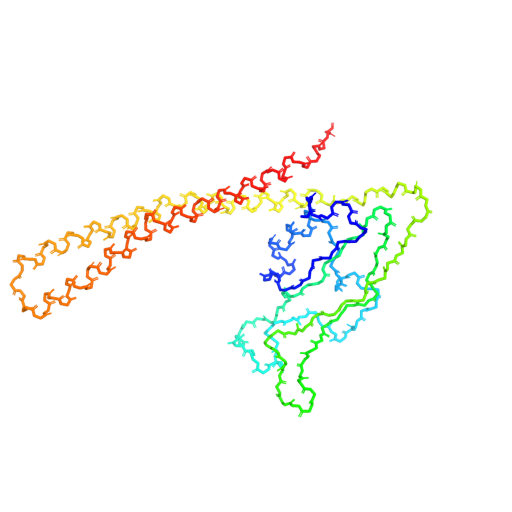23.891 4.410 -32.623 1.00 96.12 169 LEU A C 1
ATOM 1311 O O . LEU A 1 169 ? 24.443 4.277 -33.712 1.00 96.12 169 LEU A O 1
ATOM 1315 N N . LEU A 1 170 ? 23.645 3.366 -31.828 1.00 94.69 170 LEU A N 1
ATOM 1316 C CA . LEU A 1 170 ? 23.981 1.984 -32.189 1.00 94.69 170 LEU A CA 1
ATOM 1317 C C . LEU A 1 170 ? 23.212 1.525 -33.433 1.00 94.69 170 LEU A C 1
ATOM 1319 O O . LEU A 1 170 ? 23.785 0.883 -34.315 1.00 94.69 170 LEU A O 1
ATOM 1323 N N . MET A 1 171 ? 21.936 1.897 -33.548 1.00 93.25 171 MET A N 1
ATOM 1324 C CA . MET A 1 171 ? 21.136 1.612 -34.737 1.00 93.25 171 MET A CA 1
ATOM 1325 C C . MET A 1 171 ? 21.746 2.260 -35.985 1.00 93.25 171 MET A C 1
ATOM 1327 O O . MET A 1 171 ? 21.835 1.601 -37.016 1.00 93.25 171 MET A O 1
ATOM 1331 N N . LEU A 1 172 ? 22.251 3.493 -35.881 1.00 91.94 172 LEU A N 1
ATOM 1332 C CA . LEU A 1 172 ? 22.964 4.148 -36.977 1.00 91.94 172 LEU A CA 1
ATOM 1333 C C . LEU A 1 172 ? 24.320 3.490 -37.269 1.00 91.94 172 LEU A C 1
ATOM 1335 O O . LEU A 1 172 ? 24.650 3.272 -38.423 1.00 91.94 172 LEU A O 1
ATOM 1339 N N . LEU A 1 173 ? 25.120 3.146 -36.258 1.00 91.44 173 LEU A N 1
ATOM 1340 C CA . LEU A 1 173 ? 26.448 2.546 -36.466 1.00 91.44 173 LEU A CA 1
ATOM 1341 C C . LEU A 1 173 ? 26.371 1.164 -37.126 1.00 91.44 173 LEU A C 1
ATOM 1343 O O . LEU A 1 173 ? 27.197 0.824 -37.972 1.00 91.44 173 LEU A O 1
ATOM 1347 N N . THR A 1 174 ? 25.354 0.379 -36.776 1.00 90.00 174 THR A N 1
ATOM 1348 C CA . THR A 1 174 ? 25.154 -0.970 -37.325 1.00 90.00 174 THR A CA 1
ATOM 1349 C C . THR A 1 174 ? 24.840 -0.982 -38.819 1.00 90.00 174 THR A C 1
ATOM 1351 O O . THR A 1 174 ? 25.071 -2.006 -39.454 1.00 90.00 174 THR A O 1
ATOM 1354 N N . THR A 1 175 ? 24.412 0.138 -39.419 1.00 84.62 175 THR A N 1
ATOM 1355 C CA . THR A 1 175 ? 24.234 0.225 -40.881 1.00 84.62 175 THR A CA 1
ATOM 1356 C C . THR A 1 175 ? 25.555 0.288 -41.648 1.00 84.62 175 THR A C 1
ATOM 1358 O O . THR A 1 175 ? 25.572 0.011 -42.842 1.00 84.62 175 THR A O 1
ATOM 1361 N N . TRP A 1 176 ? 26.656 0.652 -40.985 1.00 86.62 176 TRP A N 1
ATOM 1362 C CA . TRP A 1 176 ? 27.988 0.776 -41.594 1.00 86.62 176 TRP A CA 1
ATOM 1363 C C . TRP A 1 176 ? 28.875 -0.451 -41.354 1.00 86.62 176 TRP A C 1
ATOM 1365 O O . TRP A 1 176 ? 29.965 -0.545 -41.915 1.00 86.62 176 TRP A O 1
ATOM 1375 N N . LEU A 1 177 ? 28.427 -1.389 -40.516 1.00 85.88 177 LEU A N 1
ATOM 1376 C CA . LEU A 1 177 ? 29.162 -2.606 -40.193 1.00 85.88 177 LEU A CA 1
ATOM 1377 C C . LEU A 1 177 ? 28.785 -3.733 -41.170 1.00 85.88 177 LEU A C 1
ATOM 1379 O O . LEU A 1 177 ? 27.597 -4.000 -41.357 1.00 85.88 177 LEU A O 1
ATOM 1383 N N . PRO A 1 178 ? 29.763 -4.445 -41.762 1.00 84.12 178 PRO A N 1
ATOM 1384 C CA . PRO A 1 178 ? 29.506 -5.561 -42.668 1.00 84.12 178 PRO A CA 1
ATOM 1385 C C . PRO A 1 178 ? 29.130 -6.828 -41.878 1.00 84.12 178 PRO A C 1
ATOM 1387 O O . PRO A 1 178 ? 29.893 -7.789 -41.801 1.00 84.12 178 PRO A O 1
ATOM 1390 N N . LEU A 1 179 ? 27.960 -6.813 -41.240 1.00 83.38 179 LEU A N 1
ATOM 1391 C CA . LEU A 1 179 ? 27.387 -7.951 -40.520 1.00 83.38 179 LEU A CA 1
ATOM 1392 C C . LEU A 1 179 ? 26.486 -8.788 -41.438 1.00 83.38 179 LEU A C 1
ATOM 1394 O O . LEU A 1 179 ? 25.927 -8.297 -42.418 1.00 83.38 179 LEU A O 1
ATOM 1398 N N . HIS A 1 180 ? 26.311 -10.065 -41.096 1.00 92.00 180 HIS A N 1
ATOM 1399 C CA . HIS A 1 180 ? 25.382 -10.948 -41.801 1.00 92.00 180 HIS A CA 1
ATOM 1400 C C . HIS A 1 180 ? 23.938 -10.428 -41.683 1.00 92.00 180 HIS A C 1
ATOM 1402 O O . HIS A 1 180 ? 23.499 -10.084 -40.586 1.00 92.00 180 HIS A O 1
ATOM 1408 N N . HIS A 1 181 ? 23.169 -10.438 -42.778 1.00 89.44 181 HIS A N 1
ATOM 1409 C CA . HIS A 1 181 ? 21.835 -9.818 -42.842 1.00 89.44 181 HIS A CA 1
ATOM 1410 C C . HIS A 1 181 ? 20.887 -10.244 -41.713 1.00 89.44 181 HIS A C 1
ATOM 1412 O O . HIS A 1 181 ? 20.265 -9.391 -41.088 1.00 89.44 181 HIS A O 1
ATOM 1418 N N . LEU A 1 182 ? 20.826 -11.544 -41.398 1.00 91.88 182 LEU A N 1
ATOM 1419 C CA . LEU A 1 182 ? 19.994 -12.053 -40.299 1.00 91.88 182 LEU A CA 1
ATOM 1420 C C . LEU A 1 182 ? 20.380 -11.444 -38.939 1.00 91.88 182 LEU A C 1
ATOM 1422 O O . LEU A 1 182 ? 19.508 -11.094 -38.150 1.00 91.88 182 LEU A O 1
ATOM 1426 N N . VAL A 1 183 ? 21.682 -11.297 -38.676 1.00 91.31 183 VAL A N 1
ATOM 1427 C CA . VAL A 1 183 ? 22.199 -10.737 -37.418 1.00 91.31 183 VAL A CA 1
ATOM 1428 C C . VAL A 1 183 ? 21.820 -9.263 -37.313 1.00 91.31 183 VAL A C 1
ATOM 1430 O O . VAL A 1 183 ? 21.320 -8.830 -36.278 1.00 91.31 183 VAL A O 1
ATOM 1433 N N . THR A 1 184 ? 21.984 -8.509 -38.401 1.00 90.31 184 THR A N 1
ATOM 1434 C CA . THR A 1 184 ? 21.600 -7.095 -38.472 1.00 90.31 184 THR A CA 1
ATOM 1435 C C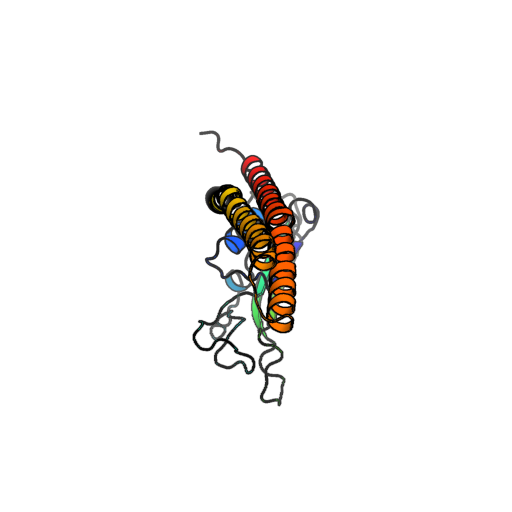 . THR A 1 184 ? 20.101 -6.904 -38.239 1.00 90.31 184 THR A C 1
ATOM 1437 O O . THR A 1 184 ? 19.713 -6.067 -37.428 1.00 90.31 184 THR A O 1
ATOM 1440 N N . SER A 1 185 ? 19.249 -7.718 -38.873 1.00 92.56 185 SER A N 1
ATOM 1441 C CA . SER A 1 185 ? 17.794 -7.642 -38.692 1.00 92.56 185 SER A CA 1
ATOM 1442 C C . SER A 1 185 ? 17.354 -7.941 -37.256 1.00 92.56 185 SER A C 1
ATOM 1444 O O . SER A 1 185 ? 16.515 -7.222 -36.714 1.00 92.56 185 SER A O 1
ATOM 1446 N N . LEU A 1 186 ? 17.931 -8.964 -36.614 1.00 95.06 186 LEU A N 1
ATOM 1447 C CA . LEU A 1 186 ? 17.633 -9.287 -35.212 1.00 95.06 186 LEU A CA 1
ATOM 1448 C C . LEU A 1 186 ? 18.093 -8.174 -34.261 1.00 95.06 186 LEU A C 1
ATOM 1450 O O . LEU A 1 186 ? 17.368 -7.812 -33.334 1.00 95.06 186 LEU A O 1
ATOM 1454 N N . LEU A 1 187 ? 19.269 -7.595 -34.514 1.00 94.62 187 LEU A N 1
ATOM 1455 C CA . LEU A 1 187 ? 19.797 -6.485 -33.727 1.00 94.62 187 LEU A CA 1
ATOM 1456 C C . LEU A 1 187 ? 18.930 -5.225 -33.857 1.00 94.62 187 LEU A C 1
ATOM 1458 O O . LEU A 1 187 ? 18.641 -4.577 -32.853 1.00 94.62 187 LEU A O 1
ATOM 1462 N N . HIS A 1 188 ? 18.469 -4.889 -35.065 1.00 94.38 188 HIS A N 1
ATOM 1463 C CA . HIS A 1 188 ? 17.567 -3.752 -35.288 1.00 94.38 188 HIS A CA 1
ATOM 1464 C C . HIS A 1 188 ? 16.205 -3.942 -34.632 1.00 94.38 188 HIS A C 1
ATOM 1466 O O . HIS A 1 188 ? 15.684 -2.986 -34.062 1.00 94.38 188 HIS A O 1
ATOM 1472 N N . LEU A 1 189 ? 15.655 -5.160 -34.651 1.00 96.38 189 LEU A N 1
ATOM 1473 C CA . LEU A 1 189 ? 14.423 -5.470 -33.928 1.00 96.38 189 LEU A CA 1
ATOM 1474 C C . LEU A 1 189 ? 14.596 -5.230 -32.422 1.00 96.38 189 LEU A C 1
ATOM 1476 O O . LEU A 1 189 ? 13.786 -4.531 -31.814 1.00 96.38 189 LEU A O 1
ATOM 1480 N N . LEU A 1 190 ? 15.676 -5.752 -31.832 1.00 96.81 190 LEU A N 1
ATOM 1481 C CA . LEU A 1 190 ? 15.977 -5.559 -30.413 1.00 96.81 190 LEU A CA 1
ATOM 1482 C C . LEU A 1 190 ? 16.165 -4.075 -30.065 1.00 96.81 190 LEU A C 1
ATOM 1484 O O . LEU A 1 190 ? 15.565 -3.587 -29.109 1.00 96.81 190 LEU A O 1
ATOM 1488 N N . LEU A 1 191 ? 16.957 -3.339 -30.850 1.00 96.69 191 LEU A N 1
ATOM 1489 C CA . LEU A 1 191 ? 17.171 -1.904 -30.643 1.00 96.69 191 LEU A CA 1
ATOM 1490 C C . LEU A 1 191 ? 15.870 -1.108 -30.794 1.00 96.69 191 LEU A C 1
ATOM 1492 O O . LEU A 1 191 ? 15.635 -0.192 -30.015 1.00 96.69 191 LEU A O 1
ATOM 1496 N N . GLY A 1 192 ? 15.005 -1.470 -31.745 1.00 97.00 192 GLY A N 1
ATOM 1497 C CA . GLY A 1 192 ? 13.685 -0.863 -31.910 1.00 97.00 192 GLY A CA 1
ATOM 1498 C C . GLY A 1 192 ? 12.800 -1.042 -30.673 1.00 97.00 192 GLY A C 1
ATOM 1499 O O . GLY A 1 192 ? 12.196 -0.075 -30.205 1.00 97.00 192 GLY A O 1
ATOM 1500 N N . LEU A 1 193 ? 12.781 -2.246 -30.090 1.00 97.88 193 LEU A N 1
ATOM 1501 C CA . LEU A 1 193 ? 12.074 -2.514 -28.832 1.00 97.88 193 LEU A CA 1
ATOM 1502 C C . LEU A 1 193 ? 12.651 -1.694 -27.670 1.00 97.88 193 LEU A C 1
ATOM 1504 O O . LEU A 1 193 ? 11.892 -1.092 -26.911 1.00 97.88 193 LEU A O 1
ATOM 1508 N N . LEU A 1 194 ? 13.980 -1.614 -27.555 1.00 97.62 194 LEU A N 1
ATOM 1509 C CA . LEU A 1 194 ? 14.651 -0.831 -26.511 1.00 97.62 194 LEU A CA 1
ATOM 1510 C C . LEU A 1 194 ? 14.422 0.677 -26.661 1.00 97.62 194 LEU A C 1
ATOM 1512 O O . LEU A 1 194 ? 14.251 1.364 -25.656 1.00 97.62 194 LEU A O 1
ATOM 1516 N N . ILE A 1 195 ? 14.376 1.194 -27.891 1.00 97.75 195 ILE A N 1
ATOM 1517 C CA . ILE A 1 195 ? 14.017 2.587 -28.191 1.00 97.75 195 ILE A CA 1
ATOM 1518 C C . ILE A 1 195 ? 12.591 2.870 -27.724 1.00 97.75 195 ILE A C 1
ATOM 1520 O O . ILE A 1 195 ? 12.373 3.827 -26.980 1.00 97.75 195 ILE A O 1
ATOM 1524 N N . GLY A 1 196 ? 11.635 2.020 -28.115 1.00 97.12 196 GLY A N 1
ATOM 1525 C CA . GLY A 1 196 ? 10.239 2.150 -27.703 1.00 97.12 196 GLY A CA 1
ATOM 1526 C C . GLY A 1 196 ? 10.082 2.107 -26.183 1.00 97.12 196 GLY A C 1
ATOM 1527 O O . GLY A 1 196 ? 9.435 2.980 -25.606 1.00 97.12 196 GLY A O 1
ATOM 1528 N N . TRP A 1 197 ? 10.738 1.148 -25.526 1.00 96.94 197 TRP A N 1
ATOM 1529 C CA . TRP A 1 197 ? 10.745 1.023 -24.069 1.00 96.94 197 TRP A CA 1
ATOM 1530 C C . TRP A 1 197 ? 11.376 2.239 -23.379 1.00 96.94 197 TRP A C 1
ATOM 1532 O O . TRP A 1 197 ? 10.771 2.805 -22.474 1.00 96.94 197 TRP A O 1
ATOM 1542 N N . SER A 1 198 ? 12.545 2.697 -23.835 1.00 96.88 198 SER A N 1
ATOM 1543 C CA . SER A 1 198 ? 13.246 3.849 -23.244 1.00 96.88 198 SER A CA 1
ATOM 1544 C C . SER A 1 198 ? 12.430 5.133 -23.381 1.00 96.88 198 SER A C 1
ATOM 1546 O O . SER A 1 198 ? 12.329 5.910 -22.432 1.00 96.88 198 SER A O 1
ATOM 1548 N N . PHE A 1 199 ? 11.804 5.344 -24.545 1.00 96.25 199 PHE A N 1
ATOM 1549 C CA . PHE A 1 199 ? 10.900 6.470 -24.761 1.00 96.25 199 PHE A CA 1
ATOM 1550 C C . PHE A 1 199 ? 9.678 6.389 -23.842 1.00 96.25 199 PHE A C 1
ATOM 1552 O O . PHE A 1 199 ? 9.371 7.361 -23.154 1.00 96.25 199 PHE A O 1
ATOM 1559 N N . TRP A 1 200 ? 9.004 5.237 -23.790 1.00 96.69 200 TRP A N 1
ATOM 1560 C CA . TRP A 1 200 ? 7.829 5.042 -22.941 1.00 96.69 200 TRP A CA 1
ATOM 1561 C C . TRP A 1 200 ? 8.149 5.279 -21.462 1.00 96.69 200 TRP A C 1
ATOM 1563 O O . TRP A 1 200 ? 7.473 6.064 -20.796 1.00 96.69 200 TRP A O 1
ATOM 1573 N N . MET A 1 201 ? 9.224 4.668 -20.961 1.00 95.31 201 MET A N 1
ATOM 1574 C CA . MET A 1 201 ? 9.649 4.822 -19.572 1.00 95.31 201 MET A CA 1
ATOM 1575 C C . MET A 1 201 ? 10.025 6.272 -19.251 1.00 95.31 201 MET A C 1
ATOM 1577 O O . MET A 1 201 ? 9.507 6.844 -18.294 1.00 95.31 201 MET A O 1
ATOM 1581 N N . GLY A 1 202 ? 10.877 6.892 -20.072 1.00 93.62 202 GLY A N 1
ATOM 1582 C CA . GLY A 1 202 ? 11.397 8.232 -19.806 1.00 93.62 202 GLY A CA 1
ATOM 1583 C C . GLY A 1 202 ? 10.390 9.365 -20.017 1.00 93.62 202 GLY A C 1
ATOM 1584 O O . GLY A 1 202 ? 10.436 10.359 -19.290 1.00 93.62 202 GLY A O 1
ATOM 1585 N N . ALA A 1 203 ? 9.496 9.249 -21.005 1.00 92.06 203 ALA A N 1
ATOM 1586 C CA . ALA A 1 203 ? 8.545 10.307 -21.350 1.00 92.06 203 ALA A CA 1
ATOM 1587 C C . ALA A 1 203 ? 7.185 10.145 -20.661 1.00 92.06 203 ALA A C 1
ATOM 1589 O O . ALA A 1 203 ? 6.579 11.150 -20.287 1.00 92.06 203 ALA A O 1
ATOM 1590 N N . VAL A 1 204 ? 6.702 8.908 -20.505 1.00 93.56 204 VAL A N 1
ATOM 1591 C CA . VAL A 1 204 ? 5.351 8.632 -20.000 1.00 93.56 204 VAL A CA 1
ATOM 1592 C C . VAL A 1 204 ? 5.401 8.191 -18.545 1.00 93.56 204 VAL A C 1
ATOM 1594 O O . VAL A 1 204 ? 4.867 8.892 -17.688 1.00 93.56 204 VAL A O 1
ATOM 1597 N N . VAL A 1 205 ? 6.077 7.078 -18.246 1.00 94.12 205 VAL A N 1
ATOM 1598 C CA . VAL A 1 205 ? 6.041 6.468 -16.904 1.00 94.12 205 VAL A CA 1
ATOM 1599 C C . VAL A 1 205 ? 6.650 7.392 -15.854 1.00 94.12 205 VAL A C 1
ATOM 1601 O O . VAL A 1 205 ? 5.975 7.725 -14.886 1.00 94.12 205 VAL A O 1
ATOM 1604 N N . THR A 1 206 ? 7.867 7.901 -16.073 1.00 92.31 206 THR A N 1
ATOM 1605 C CA . THR A 1 206 ? 8.519 8.803 -15.106 1.00 92.31 206 THR A CA 1
ATOM 1606 C C . THR A 1 206 ? 7.713 10.086 -14.864 1.00 92.31 206 THR A C 1
ATOM 1608 O O . THR A 1 206 ? 7.668 10.590 -13.743 1.00 92.31 206 THR A O 1
ATOM 1611 N N . GLU A 1 207 ? 7.039 10.629 -15.883 1.00 91.12 207 GLU A N 1
ATOM 1612 C CA . GLU A 1 207 ? 6.197 11.819 -15.708 1.00 91.12 207 GLU A CA 1
ATOM 1613 C C . GLU A 1 207 ? 4.893 11.495 -14.968 1.00 91.12 207 GLU A C 1
ATOM 1615 O O . GLU A 1 207 ? 4.464 12.279 -14.119 1.00 91.12 207 GLU A O 1
ATOM 1620 N N . MET A 1 208 ? 4.274 10.346 -15.252 1.00 93.69 208 MET A N 1
ATOM 1621 C CA . MET A 1 208 ? 3.104 9.862 -14.517 1.00 93.69 208 MET A CA 1
ATOM 1622 C C . MET A 1 208 ? 3.428 9.633 -13.040 1.00 93.69 208 MET A C 1
ATOM 1624 O O . MET A 1 208 ? 2.706 10.141 -12.184 1.00 93.69 208 MET A O 1
ATOM 1628 N N . GLU A 1 209 ? 4.529 8.944 -12.736 1.00 92.75 209 GLU A N 1
ATOM 1629 C CA . GLU A 1 209 ? 5.006 8.710 -11.368 1.00 92.75 209 GLU A CA 1
ATOM 1630 C C . GLU A 1 209 ? 5.252 10.030 -10.638 1.00 92.75 209 GLU A C 1
ATOM 1632 O O . GLU A 1 209 ? 4.716 10.255 -9.554 1.00 92.75 209 GLU A O 1
ATOM 1637 N N . ARG A 1 210 ? 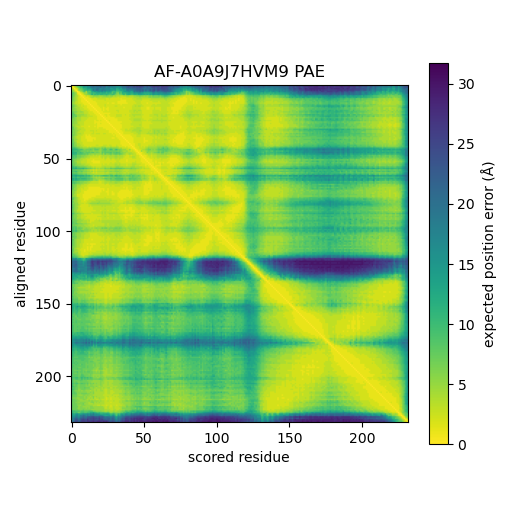5.982 10.960 -11.269 1.00 92.31 210 ARG A N 1
ATOM 1638 C CA . ARG A 1 210 ? 6.262 12.281 -10.696 1.00 92.31 210 ARG A CA 1
ATOM 1639 C C . ARG A 1 210 ? 4.977 13.048 -10.381 1.00 92.31 210 ARG A C 1
ATOM 1641 O O . ARG A 1 210 ? 4.871 13.651 -9.314 1.00 92.31 210 ARG A O 1
ATOM 1648 N N . ARG A 1 211 ? 3.999 13.041 -11.292 1.00 93.12 211 ARG A N 1
ATOM 1649 C CA . ARG A 1 211 ? 2.691 13.683 -11.076 1.00 93.12 211 ARG A CA 1
ATOM 1650 C C . ARG A 1 211 ? 1.898 13.005 -9.966 1.00 93.12 211 ARG A C 1
ATOM 1652 O O . ARG A 1 211 ? 1.299 13.712 -9.163 1.00 93.12 211 ARG A O 1
ATOM 1659 N N . GLY A 1 212 ? 1.922 11.675 -9.902 1.00 93.75 212 GLY A N 1
ATOM 1660 C CA . GLY A 1 212 ? 1.306 10.903 -8.826 1.00 93.75 212 GLY A CA 1
ATOM 1661 C C . GLY A 1 212 ? 1.890 11.279 -7.466 1.00 93.75 212 GLY A C 1
ATOM 1662 O O . GLY A 1 212 ? 1.149 11.678 -6.571 1.00 93.75 212 GLY A O 1
ATOM 1663 N N . CYS A 1 213 ? 3.219 11.271 -7.337 1.00 93.44 213 CYS A N 1
ATOM 1664 C CA . CYS A 1 213 ? 3.905 11.685 -6.112 1.00 93.44 213 CYS A CA 1
ATOM 1665 C C . CYS A 1 213 ? 3.582 13.133 -5.724 1.00 93.44 213 CYS A C 1
ATOM 1667 O O . CYS A 1 213 ? 3.344 13.407 -4.549 1.00 93.44 213 CYS A O 1
ATOM 1669 N N . LEU A 1 214 ? 3.538 14.055 -6.692 1.00 93.94 214 LEU A N 1
ATOM 1670 C CA . LEU A 1 214 ? 3.168 15.449 -6.436 1.00 93.94 214 LEU A CA 1
ATOM 1671 C C . LEU A 1 214 ? 1.729 15.590 -5.945 1.00 93.94 214 LEU A C 1
ATOM 1673 O O . LEU A 1 214 ? 1.497 16.302 -4.974 1.00 93.94 214 LEU A O 1
ATOM 1677 N N . ALA A 1 215 ? 0.776 14.903 -6.576 1.00 94.25 215 ALA A N 1
ATOM 1678 C CA . ALA A 1 215 ? -0.620 14.930 -6.156 1.00 94.25 215 ALA A CA 1
ATOM 1679 C C . ALA A 1 215 ? -0.784 14.385 -4.728 1.00 94.25 215 ALA A C 1
ATOM 1681 O O . ALA A 1 215 ? -1.446 15.015 -3.901 1.00 94.25 215 ALA A O 1
ATOM 1682 N N . THR A 1 216 ? -0.123 13.267 -4.413 1.00 92.25 216 THR A N 1
ATOM 1683 C CA . THR A 1 216 ? -0.111 12.689 -3.062 1.00 92.25 216 THR A CA 1
ATOM 1684 C C . THR A 1 216 ? 0.508 13.649 -2.050 1.00 92.25 216 THR A C 1
ATOM 1686 O O . THR A 1 216 ? -0.088 13.893 -1.001 1.00 92.25 216 THR A O 1
ATOM 1689 N N . LYS A 1 217 ? 1.658 14.254 -2.379 1.00 93.62 217 LYS A N 1
ATOM 1690 C CA . LYS A 1 217 ? 2.320 15.249 -1.526 1.00 93.62 217 LYS A CA 1
ATOM 1691 C C . LYS A 1 217 ? 1.393 16.433 -1.243 1.00 93.62 217 LYS A C 1
ATOM 1693 O O . LYS A 1 217 ? 1.198 16.774 -0.082 1.00 93.62 217 LYS A O 1
ATOM 1698 N N . SER A 1 218 ? 0.774 17.017 -2.269 1.00 93.00 218 SER A N 1
ATOM 1699 C CA . SER A 1 218 ? -0.170 18.126 -2.088 1.00 93.00 218 SER A CA 1
ATOM 1700 C C . SER A 1 218 ? -1.371 17.730 -1.225 1.00 93.00 218 SER A C 1
ATOM 1702 O O . SER A 1 218 ? -1.803 18.514 -0.385 1.00 93.00 218 SER A O 1
ATOM 1704 N N . GLY A 1 219 ? -1.883 16.504 -1.370 1.00 90.00 219 GLY A N 1
ATOM 1705 C CA . GLY A 1 219 ? -2.925 15.973 -0.489 1.00 90.00 219 GLY A CA 1
ATOM 1706 C C . GLY A 1 219 ? -2.485 15.914 0.978 1.00 90.00 219 GLY A C 1
ATOM 1707 O O . GLY A 1 219 ? -3.218 16.359 1.860 1.00 90.00 219 GLY A O 1
ATOM 1708 N N . MET A 1 220 ? -1.268 15.431 1.244 1.00 90.88 220 MET A N 1
ATOM 1709 C CA . MET A 1 220 ? -0.691 15.386 2.594 1.00 90.88 220 MET A CA 1
ATOM 1710 C C . MET A 1 220 ? -0.450 16.787 3.173 1.00 90.88 220 MET A C 1
ATOM 1712 O O . MET A 1 220 ? -0.733 17.021 4.346 1.00 90.88 220 MET A O 1
ATOM 1716 N N . GLU A 1 221 ? 0.011 17.739 2.361 1.00 90.94 221 GLU A N 1
ATOM 1717 C CA . GLU A 1 221 ? 0.194 19.137 2.773 1.00 90.94 221 GLU A CA 1
ATOM 1718 C C . GLU A 1 221 ? -1.136 19.808 3.138 1.00 90.94 221 GLU A C 1
ATOM 1720 O O . GLU A 1 221 ? -1.195 20.569 4.103 1.00 90.94 221 GLU A O 1
ATOM 1725 N N . VAL A 1 222 ? -2.221 19.513 2.413 1.00 88.94 222 VAL A N 1
ATOM 1726 C CA . VAL A 1 222 ? -3.567 19.997 2.764 1.00 88.94 222 VAL A CA 1
ATOM 1727 C C . VAL A 1 222 ? -3.995 19.470 4.134 1.00 88.94 222 VAL A C 1
ATOM 1729 O O . VAL A 1 222 ? -4.486 20.251 4.947 1.00 88.94 222 VAL A O 1
ATOM 1732 N N . LEU A 1 223 ? -3.773 18.182 4.418 1.00 84.62 223 LEU A N 1
ATOM 1733 C CA . LEU A 1 223 ? -4.082 17.595 5.727 1.00 84.62 223 LEU A CA 1
ATOM 1734 C C . LEU A 1 223 ? -3.249 18.235 6.846 1.00 84.62 223 LEU A C 1
ATOM 1736 O O . LEU A 1 223 ? -3.800 18.626 7.873 1.00 84.62 223 LEU A O 1
ATOM 1740 N N . LEU A 1 224 ? -1.948 18.423 6.614 1.00 86.56 224 LEU A N 1
ATOM 1741 C CA . LEU A 1 224 ? -1.037 19.051 7.573 1.00 86.56 224 LEU A CA 1
ATOM 1742 C C . LEU A 1 224 ? -1.427 20.509 7.870 1.00 86.56 224 LEU A C 1
ATOM 1744 O O . LEU A 1 224 ? -1.365 20.956 9.011 1.00 86.56 224 LEU A O 1
ATOM 1748 N N . ASN A 1 225 ? -1.863 21.256 6.853 1.00 84.81 225 ASN A N 1
ATOM 1749 C CA . ASN A 1 225 ? -2.289 22.650 7.003 1.00 84.81 225 ASN A CA 1
ATOM 1750 C C . ASN A 1 225 ? -3.681 22.798 7.637 1.00 84.81 225 ASN A C 1
ATOM 1752 O O . ASN A 1 225 ? -3.971 23.844 8.219 1.00 84.81 225 ASN A O 1
ATOM 1756 N N . ALA A 1 226 ? -4.538 21.782 7.514 1.00 79.50 226 ALA A N 1
ATOM 1757 C CA . ALA A 1 226 ? -5.845 21.735 8.165 1.00 79.50 226 ALA A CA 1
ATOM 1758 C C . ALA A 1 226 ? -5.751 21.395 9.665 1.00 79.50 226 ALA A C 1
ATOM 1760 O O . ALA A 1 226 ? -6.708 21.636 10.405 1.00 79.50 226 ALA A O 1
ATOM 1761 N N . SER A 1 227 ? -4.611 20.860 10.118 1.00 69.06 227 SER A N 1
ATOM 1762 C CA . SER A 1 227 ? -4.337 20.592 11.531 1.00 69.06 227 SER A CA 1
ATOM 1763 C C . SER A 1 227 ? -4.365 21.911 12.327 1.00 69.06 227 SER A C 1
ATOM 1765 O O . SER A 1 227 ? -3.709 22.884 11.934 1.00 69.06 227 SER A O 1
ATOM 1767 N N . PRO A 1 228 ? -5.141 22.014 13.425 1.00 63.59 228 PRO A N 1
ATOM 1768 C CA . PRO A 1 228 ? -5.213 23.242 14.206 1.00 63.59 228 PRO A CA 1
ATOM 1769 C C . PRO A 1 228 ? -3.828 23.576 14.769 1.00 63.59 228 PRO A C 1
ATOM 1771 O O . PRO A 1 228 ? -3.284 22.847 15.598 1.00 63.59 228 PRO A O 1
ATOM 1774 N N . LYS A 1 229 ? -3.253 24.701 14.321 1.00 56.62 229 LYS A N 1
ATOM 1775 C CA . LYS A 1 229 ? -1.974 25.202 14.837 1.00 56.62 229 LYS A CA 1
ATOM 1776 C C . LYS A 1 229 ? -2.102 25.384 16.348 1.00 56.62 229 LYS A C 1
ATOM 1778 O O . LYS A 1 229 ? -2.906 26.201 16.794 1.00 56.62 229 LYS A O 1
ATOM 1783 N N . LYS A 1 230 ? -1.304 24.650 17.130 1.00 48.25 230 LYS A N 1
ATOM 1784 C CA . LYS A 1 230 ? -1.129 24.943 18.558 1.00 48.25 230 LYS A CA 1
ATOM 1785 C C . LYS A 1 230 ? -0.630 26.387 18.666 1.00 48.25 230 LYS A C 1
ATOM 1787 O O . LYS A 1 230 ? 0.494 26.679 18.266 1.00 48.25 230 LYS A O 1
ATOM 1792 N N . SER A 1 231 ? -1.479 27.294 19.144 1.00 37.19 231 SER A N 1
ATOM 1793 C CA . SER A 1 231 ? -1.026 28.579 19.670 1.00 37.19 231 SER A CA 1
ATOM 1794 C C . SER A 1 231 ? -0.156 28.267 20.884 1.00 37.19 231 SER A C 1
ATOM 1796 O O . SER A 1 231 ? -0.650 27.663 21.838 1.00 37.19 231 SER A O 1
ATOM 1798 N N . ILE A 1 232 ? 1.133 28.581 20.767 1.00 35.97 232 ILE A N 1
ATOM 1799 C CA . ILE A 1 232 ? 2.113 28.547 21.860 1.00 35.97 232 ILE A CA 1
ATOM 1800 C C . ILE A 1 232 ? 1.655 29.499 22.964 1.00 35.97 232 ILE A C 1
ATOM 1802 O O . ILE A 1 232 ? 1.185 30.604 22.604 1.00 35.97 232 ILE A O 1
#

Organism: Branchiostoma floridae (NCBI:txid7739)

Solvent-accessible surface area (backbone atoms only — not comparable to full-atom values): 13067 Å² total; per-residue (Å²): 99,85,86,82,42,72,85,42,53,62,45,76,51,71,47,77,66,85,35,41,87,87,35,68,67,41,47,40,50,36,45,70,69,62,38,48,50,27,69,82,57,21,73,50,68,59,88,88,58,83,61,57,21,32,44,45,94,88,43,73,55,50,83,53,87,93,48,78,61,37,38,31,58,46,52,31,36,36,50,33,83,53,18,48,61,45,33,49,31,29,46,66,38,64,50,60,38,89,98,49,97,40,41,71,48,56,46,41,40,76,49,72,46,71,49,78,44,76,50,89,65,93,61,80,68,70,76,74,82,68,57,56,67,61,26,47,51,45,46,52,53,52,41,52,56,40,50,53,54,51,64,46,43,61,57,53,34,49,51,24,48,52,52,27,52,50,38,54,50,50,58,57,54,54,74,75,50,97,63,59,68,72,59,50,53,54,50,49,53,53,39,50,52,49,34,53,48,24,47,45,44,33,66,48,48,48,49,50,51,43,51,50,45,48,52,52,42,53,53,47,51,52,54,56,67,67,48,81,76,79,81,127

InterPro domains:
  IPR005135 Endonuclease/exonuclease/phosphatase [PF03372] (12-107)
  IPR036691 Endonuclease/exonuclease/phosphatase superfamily [G3DSA:3.60.10.10] (2-114)
  IPR036691 Endonuclease/exonuclease/phosphatase superfamily [SSF56219] (9-117)

Nearest PDB structures (foldseek):
  3ja6-assembly1_I  TM=8.715E-01  e=5.225E-01  Escherichia coli
  6ixg-assembly2_B  TM=6.517E-01  e=3.324E+00  Homo sapiens
  5n7k-assembly4_D  TM=5.420E-01  e=7.470E+00  Homo sapiens
  9cbz-assembly1_B  TM=1.697E-01  e=1.046E+00  Mus musculus

Mean predicted aligned error: 7.85 Å